Protein AF-A0A7Y7CJ22-F1 (afdb_monomer_lite)

Structure (mmCIF, N/CA/C/O backbone):
data_AF-A0A7Y7CJ22-F1
#
_entry.id   AF-A0A7Y7CJ22-F1
#
loop_
_atom_site.group_PDB
_atom_site.id
_atom_site.type_symbol
_atom_site.label_atom_id
_atom_site.label_alt_id
_atom_site.label_comp_id
_atom_site.label_asym_id
_atom_site.label_entity_id
_atom_site.label_seq_id
_atom_site.pdbx_PDB_ins_code
_atom_site.Cartn_x
_atom_site.Cartn_y
_atom_site.Cartn_z
_atom_site.occupancy
_atom_site.B_iso_or_equiv
_atom_site.auth_seq_id
_atom_site.auth_comp_id
_atom_site.auth_asym_id
_atom_site.auth_atom_id
_atom_site.pdbx_PDB_model_num
ATOM 1 N N . MET A 1 1 ? -56.159 14.623 18.565 1.00 59.84 1 MET A N 1
ATOM 2 C CA . MET A 1 1 ? -55.322 15.283 17.530 1.00 59.84 1 MET A CA 1
ATOM 3 C C . MET A 1 1 ? -54.060 15.939 18.112 1.00 59.84 1 MET A C 1
ATOM 5 O O . MET A 1 1 ? -53.011 15.820 17.496 1.00 59.84 1 MET A O 1
ATOM 9 N N . TYR A 1 2 ? -54.116 16.549 19.307 1.00 60.59 2 TYR A N 1
ATOM 10 C CA . TYR A 1 2 ? -52.969 17.207 19.964 1.00 60.59 2 TYR A CA 1
ATOM 11 C C . TYR A 1 2 ? -51.848 16.264 20.442 1.00 60.59 2 TYR A C 1
ATOM 13 O O . TYR A 1 2 ? -50.680 16.574 20.234 1.00 60.59 2 TYR A O 1
ATOM 21 N N . ALA A 1 3 ? -52.177 15.083 20.981 1.00 64.44 3 ALA A N 1
ATOM 22 C CA . ALA A 1 3 ? -51.172 14.120 21.455 1.00 64.44 3 ALA A CA 1
ATOM 23 C C . ALA A 1 3 ? -50.210 13.652 20.344 1.00 64.44 3 ALA A C 1
ATOM 25 O O . ALA A 1 3 ? -49.005 13.633 20.550 1.00 64.44 3 ALA A O 1
ATOM 26 N N . LYS A 1 4 ? -50.715 13.388 19.126 1.00 58.53 4 LYS A N 1
ATOM 27 C CA . LYS A 1 4 ? -49.879 12.994 17.974 1.00 58.53 4 LYS A CA 1
ATOM 28 C C . LYS A 1 4 ? -48.903 14.098 17.538 1.00 58.53 4 LYS A C 1
ATOM 30 O O . LYS A 1 4 ? -47.798 13.789 17.114 1.00 58.53 4 LYS A O 1
ATOM 35 N N . ARG A 1 5 ? -49.299 15.373 17.660 1.00 65.94 5 ARG A N 1
ATOM 36 C CA . ARG A 1 5 ? -48.443 16.533 17.339 1.00 65.94 5 ARG A CA 1
ATOM 37 C C . ARG A 1 5 ? -47.351 16.740 18.392 1.00 65.94 5 ARG A C 1
ATOM 39 O O . ARG A 1 5 ? -46.227 17.065 18.032 1.00 65.94 5 ARG A O 1
ATOM 46 N N . LEU A 1 6 ? -47.668 16.493 19.665 1.00 69.62 6 LEU A N 1
ATOM 47 C CA . LEU A 1 6 ? -46.710 16.563 20.769 1.00 69.62 6 LEU A CA 1
ATOM 48 C C . LEU A 1 6 ? -45.683 15.422 20.707 1.00 69.62 6 LEU A C 1
ATOM 50 O O . LEU A 1 6 ? -44.496 15.671 20.878 1.00 69.62 6 LEU A O 1
ATOM 54 N N . THR A 1 7 ? -46.112 14.196 20.387 1.00 73.06 7 THR A N 1
ATOM 55 C CA . THR A 1 7 ? -45.196 13.063 20.173 1.00 73.06 7 THR A CA 1
ATOM 56 C C . THR A 1 7 ? -44.245 13.325 19.006 1.00 73.06 7 THR A C 1
ATOM 58 O O . THR A 1 7 ? -43.054 13.075 19.136 1.00 73.06 7 THR A O 1
ATOM 61 N N . PHE A 1 8 ? -44.737 13.882 17.893 1.00 73.56 8 PHE A N 1
ATOM 62 C CA . PHE A 1 8 ? -43.888 14.217 16.745 1.00 73.56 8 PHE A CA 1
ATOM 63 C C . PHE A 1 8 ? -42.833 15.275 17.107 1.00 73.56 8 PHE A C 1
ATOM 65 O O . PHE A 1 8 ? -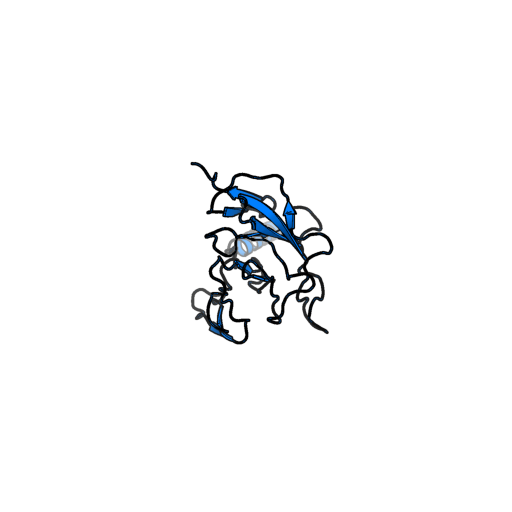41.669 15.113 16.768 1.00 73.56 8 PHE A O 1
ATOM 72 N N . LEU A 1 9 ? -43.212 16.307 17.872 1.00 75.56 9 LEU A N 1
ATOM 73 C CA . LEU A 1 9 ? -42.281 17.328 18.363 1.00 75.56 9 LEU A CA 1
ATOM 74 C C . LEU A 1 9 ? -41.210 16.734 19.296 1.00 75.56 9 LEU A C 1
ATOM 76 O O . LEU A 1 9 ? -40.034 17.059 19.162 1.00 75.56 9 LEU A O 1
ATOM 80 N N . LEU A 1 10 ? -41.605 15.838 20.208 1.00 72.81 10 LEU A N 1
ATOM 81 C CA . LEU A 1 10 ? -40.692 15.180 21.148 1.00 72.81 10 LEU A CA 1
ATOM 82 C C . LEU A 1 10 ? -39.660 14.307 20.417 1.00 72.81 10 LEU A C 1
ATOM 84 O O . LEU A 1 10 ? -38.481 14.323 20.754 1.00 72.81 10 LEU A O 1
ATOM 88 N N . VAL A 1 11 ? -40.101 13.590 19.379 1.00 73.50 11 VAL A N 1
ATOM 89 C CA . VAL A 1 11 ? -39.244 12.763 18.522 1.00 73.50 11 VAL A CA 1
ATOM 90 C C . VAL A 1 11 ? -38.245 13.634 17.746 1.00 73.50 11 VAL A C 1
ATOM 92 O O . VAL A 1 11 ? -37.055 13.335 17.743 1.00 73.50 11 VAL A O 1
ATOM 95 N N . THR A 1 12 ? -38.676 14.759 17.167 1.00 69.00 12 THR A N 1
ATOM 96 C CA . THR A 1 12 ? -37.782 15.677 16.434 1.00 69.00 12 THR A CA 1
ATOM 97 C C . THR A 1 12 ? -36.734 16.342 17.335 1.00 69.00 12 THR A C 1
ATOM 99 O O . THR A 1 12 ? -35.598 16.539 16.903 1.00 69.00 12 THR A O 1
ATOM 102 N N . VAL A 1 13 ? -37.083 16.664 18.587 1.00 72.44 13 VAL A N 1
ATOM 103 C CA . VAL A 1 13 ? -36.144 17.228 19.577 1.00 72.44 13 VAL A CA 1
ATOM 104 C C . VAL A 1 13 ? -35.124 16.181 20.036 1.00 72.44 13 VAL A C 1
ATOM 106 O O . VAL A 1 13 ? -33.943 16.501 20.137 1.00 72.44 13 VAL A O 1
ATOM 109 N N . LEU A 1 14 ? -35.542 14.924 20.231 1.00 67.19 14 LEU A N 1
ATOM 110 C CA . LEU A 1 14 ? -34.645 13.817 20.594 1.00 67.19 14 LEU A CA 1
ATOM 111 C C . LEU A 1 14 ? -33.652 13.450 19.477 1.00 67.19 14 LEU A C 1
ATOM 113 O O . LEU A 1 14 ? -32.552 12.997 19.776 1.00 67.19 14 LEU A O 1
ATOM 117 N N . PHE A 1 15 ? -33.994 13.669 18.203 1.00 61.47 15 PHE A N 1
ATOM 118 C CA . PHE A 1 15 ? -33.085 13.412 17.076 1.00 61.47 15 PHE A CA 1
ATOM 119 C C . PHE A 1 15 ? -32.121 14.571 16.754 1.00 61.47 15 PHE A C 1
ATOM 121 O O . PHE A 1 15 ? -31.171 14.362 16.006 1.00 61.47 15 PHE A O 1
ATOM 128 N N . ASN A 1 16 ? -32.317 15.773 17.313 1.00 61.59 16 ASN A N 1
ATOM 129 C CA . ASN A 1 16 ? -31.479 16.948 17.013 1.00 61.59 16 ASN A CA 1
ATOM 130 C C . ASN A 1 16 ? -30.203 17.066 17.870 1.00 61.59 16 ASN A C 1
ATOM 132 O O . ASN A 1 16 ? -29.378 17.934 17.604 1.00 61.59 16 ASN A O 1
ATOM 136 N N . THR A 1 17 ? -30.016 16.222 18.889 1.00 64.69 17 THR A N 1
ATOM 137 C CA . THR A 1 17 ? -28.875 16.326 19.822 1.00 64.69 17 THR A CA 1
ATOM 138 C C . THR A 1 17 ? -27.719 15.371 19.522 1.00 64.69 17 THR A C 1
ATOM 140 O O . THR A 1 17 ? -26.746 15.349 20.270 1.00 64.69 17 THR A O 1
ATOM 143 N N . PHE A 1 18 ? -27.798 14.571 18.455 1.00 63.97 18 PHE A N 1
ATOM 144 C CA . PHE A 1 18 ? -26.723 13.649 18.091 1.00 63.97 18 PHE A CA 1
ATOM 145 C C . PHE A 1 18 ? -25.761 14.306 17.104 1.00 63.97 18 PHE A C 1
ATOM 147 O O . PHE A 1 18 ? -26.023 14.376 15.905 1.00 63.97 18 PHE A O 1
ATOM 154 N N . THR A 1 19 ? -24.619 14.766 17.608 1.00 66.12 19 THR A N 1
ATOM 155 C CA . THR A 1 19 ? -23.481 15.116 16.758 1.00 66.12 19 THR A CA 1
ATOM 156 C C . THR A 1 19 ? -22.901 13.822 16.193 1.00 66.12 19 THR A C 1
ATOM 158 O O . THR A 1 19 ? -22.294 13.039 16.921 1.00 66.12 19 THR A O 1
ATOM 161 N N . LEU A 1 20 ? -23.108 13.569 14.902 1.00 65.19 20 LEU A N 1
ATOM 162 C CA . LEU A 1 20 ? -22.436 12.480 14.199 1.00 65.19 20 LEU A CA 1
ATOM 163 C C . LEU A 1 20 ? -21.022 12.938 13.838 1.00 65.19 20 LEU A C 1
ATOM 165 O O . LEU A 1 20 ? -20.850 13.914 13.107 1.00 65.19 20 LEU A O 1
ATOM 169 N N . THR A 1 21 ? -20.011 12.242 14.345 1.00 69.06 21 THR A N 1
ATOM 170 C CA . THR A 1 21 ? -18.626 12.415 13.907 1.00 69.06 21 THR A CA 1
ATOM 171 C C . THR A 1 21 ? -18.312 11.358 12.852 1.00 69.06 21 THR A C 1
ATOM 173 O O . THR A 1 21 ? -18.534 10.167 13.058 1.00 69.06 21 THR A O 1
ATOM 176 N N . ALA A 1 22 ? -17.811 11.787 11.694 1.00 67.56 22 ALA A N 1
ATOM 177 C CA . ALA A 1 22 ? -17.171 10.875 10.754 1.00 67.56 22 ALA A CA 1
ATOM 178 C C . ALA A 1 22 ? -15.726 10.682 11.225 1.00 67.56 22 ALA A C 1
ATOM 180 O O . ALA A 1 22 ? -14.959 11.644 11.270 1.00 67.56 22 ALA A O 1
ATOM 181 N N . GLN A 1 23 ? -15.378 9.464 11.635 1.00 75.00 23 GLN A N 1
ATOM 182 C CA . GLN A 1 23 ? -14.028 9.124 12.077 1.00 75.00 23 GLN A CA 1
ATOM 183 C C . GLN A 1 23 ? -13.240 8.592 10.881 1.00 75.00 23 GLN A C 1
ATOM 185 O O . GLN A 1 23 ? -13.772 7.810 10.097 1.00 75.00 23 GLN A O 1
ATOM 190 N N . ASN A 1 24 ? -11.996 9.039 10.729 1.00 84.69 24 ASN A N 1
ATOM 191 C CA . ASN A 1 24 ? -11.081 8.534 9.716 1.00 84.69 24 ASN A CA 1
ATOM 192 C C . ASN A 1 24 ? -9.796 8.073 10.405 1.00 84.69 24 ASN A C 1
ATOM 194 O O . ASN A 1 24 ? -9.065 8.892 10.963 1.00 84.69 24 ASN A O 1
ATOM 198 N N . TYR A 1 25 ? -9.530 6.771 10.349 1.00 90.62 25 TYR A N 1
ATOM 199 C CA . TYR A 1 25 ? -8.364 6.159 10.975 1.00 90.62 25 TYR A CA 1
ATOM 200 C C . TYR A 1 25 ? -7.246 5.799 9.988 1.00 90.62 25 TYR A C 1
ATOM 202 O O . TYR A 1 25 ? -6.324 5.085 10.364 1.00 90.62 25 TYR A O 1
ATOM 210 N N . THR A 1 26 ? -7.240 6.307 8.749 1.00 87.50 26 THR A N 1
ATOM 211 C CA . THR A 1 26 ? -6.194 5.955 7.759 1.00 87.50 26 THR A CA 1
ATOM 212 C C . THR A 1 26 ? -4.759 6.226 8.224 1.00 87.50 26 THR A C 1
ATOM 214 O O . THR A 1 26 ? -3.832 5.583 7.741 1.00 87.50 26 THR A O 1
ATOM 217 N N . GLN A 1 27 ? -4.557 7.151 9.168 1.00 88.06 27 GLN A N 1
ATOM 218 C CA . GLN A 1 27 ? -3.243 7.536 9.704 1.00 88.06 27 GLN A CA 1
ATOM 219 C C . GLN A 1 27 ? -2.939 6.916 11.079 1.00 88.06 27 GLN A C 1
ATOM 221 O O . GLN A 1 27 ? -2.089 7.420 11.812 1.00 88.06 27 GLN A O 1
ATOM 226 N N . HIS A 1 28 ? -3.645 5.850 11.459 1.00 94.00 28 HIS A N 1
ATOM 227 C CA . HIS A 1 28 ? -3.579 5.287 12.808 1.00 94.00 28 HIS A CA 1
ATOM 228 C C . HIS A 1 28 ? -2.374 4.375 13.056 1.00 94.00 28 HIS A C 1
ATOM 230 O O . HIS A 1 28 ? -1.859 4.338 14.172 1.00 94.00 28 HIS A O 1
ATOM 236 N N . ASN A 1 29 ? -1.902 3.669 12.026 1.00 96.75 29 ASN A N 1
ATOM 237 C CA . ASN A 1 29 ? -0.753 2.771 12.116 1.00 96.75 29 ASN A CA 1
ATOM 238 C C . ASN A 1 29 ? 0.445 3.364 11.378 1.00 96.75 29 ASN A C 1
ATOM 240 O O . ASN A 1 29 ? 0.328 3.752 10.217 1.00 96.75 29 ASN A O 1
ATOM 244 N N . TRP A 1 30 ? 1.597 3.427 12.042 1.00 95.62 30 TRP A N 1
ATOM 245 C CA . TRP A 1 30 ? 2.843 3.933 11.468 1.00 95.62 30 TRP A CA 1
ATOM 246 C C . TRP A 1 30 ? 3.925 2.857 11.582 1.00 95.62 30 TRP A C 1
ATOM 248 O O . TRP A 1 30 ? 4.506 2.650 12.651 1.00 95.62 30 TRP A O 1
ATOM 258 N N . TYR A 1 31 ? 4.197 2.165 10.473 1.00 96.00 31 TYR A N 1
ATOM 259 C CA . TYR A 1 31 ? 5.238 1.141 10.378 1.00 96.00 31 TYR A CA 1
ATOM 260 C C . TYR A 1 31 ? 6.451 1.732 9.649 1.00 96.00 31 TYR A C 1
ATOM 262 O O . TYR A 1 31 ? 6.470 1.855 8.427 1.00 96.00 31 TYR A O 1
ATOM 270 N N . PHE A 1 32 ? 7.466 2.131 10.418 1.00 90.38 32 PHE A N 1
ATOM 271 C CA . PHE A 1 32 ? 8.663 2.826 9.928 1.00 90.38 32 PHE A CA 1
ATOM 272 C C . PHE A 1 32 ? 9.888 1.899 9.800 1.00 90.38 32 PHE A C 1
ATOM 274 O O . PHE A 1 32 ? 9.831 0.699 10.069 1.00 90.38 32 PHE A O 1
ATOM 281 N N . THR A 1 33 ? 11.002 2.451 9.320 1.00 90.88 33 THR A N 1
ATOM 282 C CA . THR A 1 33 ? 12.250 1.732 9.008 1.00 90.88 33 THR A CA 1
ATOM 283 C C . THR A 1 33 ? 13.071 1.351 10.253 1.00 90.88 33 THR A C 1
ATOM 285 O O . THR A 1 33 ? 12.921 1.954 11.314 1.00 90.88 33 THR A O 1
ATOM 288 N N . GLY A 1 34 ? 13.970 0.371 10.117 1.00 88.19 34 GLY A N 1
ATOM 289 C CA . GLY A 1 34 ? 15.146 0.211 10.989 1.00 88.19 34 GLY A CA 1
ATOM 290 C C . GLY A 1 34 ? 14.978 -0.477 12.352 1.00 88.19 34 GLY A C 1
ATOM 291 O O . GLY A 1 34 ? 15.984 -0.723 13.013 1.00 88.19 34 GLY A O 1
ATOM 292 N N . ASN A 1 35 ? 13.764 -0.816 12.794 1.00 93.00 35 ASN A N 1
ATOM 293 C CA . ASN A 1 35 ? 13.550 -1.613 14.012 1.00 93.00 35 ASN A CA 1
ATOM 294 C C . ASN A 1 35 ? 12.291 -2.494 13.930 1.00 93.00 35 ASN A C 1
ATOM 296 O O . ASN A 1 35 ? 11.598 -2.508 12.913 1.00 93.00 35 ASN A O 1
ATOM 300 N N . ASP A 1 36 ? 12.000 -3.232 14.996 1.00 95.81 36 ASP A N 1
ATOM 301 C CA . ASP A 1 36 ? 10.864 -4.146 15.139 1.00 95.81 36 ASP A CA 1
ATOM 302 C C . ASP A 1 36 ? 9.629 -3.501 15.797 1.00 95.81 36 ASP A C 1
ATOM 304 O O . ASP A 1 36 ? 8.741 -4.204 16.284 1.00 95.81 36 ASP A O 1
ATOM 308 N N . GLN A 1 37 ? 9.532 -2.167 15.792 1.00 95.94 37 GLN A N 1
ATOM 309 C CA . GLN A 1 37 ? 8.485 -1.417 16.489 1.00 95.94 37 GLN A CA 1
ATOM 310 C C . GLN A 1 37 ? 7.628 -0.591 15.525 1.00 95.94 37 GLN A C 1
ATOM 312 O O . GLN A 1 37 ? 8.145 0.102 14.654 1.00 95.94 37 GLN A O 1
ATOM 317 N N . ALA A 1 38 ? 6.313 -0.615 15.699 1.00 96.50 38 ALA A N 1
ATOM 318 C CA . ALA A 1 38 ? 5.376 0.301 15.054 1.00 96.50 38 ALA A CA 1
ATOM 319 C C . ALA A 1 38 ? 4.818 1.299 16.074 1.00 96.50 38 ALA A C 1
ATOM 321 O O . ALA A 1 38 ? 4.724 0.991 17.262 1.00 96.50 38 ALA A O 1
ATOM 322 N N . LEU A 1 39 ? 4.406 2.476 15.609 1.00 96.12 39 LEU A N 1
ATOM 323 C CA . LEU A 1 39 ? 3.683 3.456 16.417 1.00 96.12 39 LEU A CA 1
ATOM 324 C C . LEU A 1 39 ? 2.200 3.391 16.049 1.00 96.12 39 LEU A C 1
ATOM 326 O O . LEU A 1 39 ? 1.840 3.581 14.889 1.00 96.12 39 LEU A O 1
ATOM 330 N N . ILE A 1 40 ? 1.350 3.102 17.030 1.00 96.25 40 ILE A N 1
ATOM 331 C CA . ILE A 1 40 ? -0.101 3.014 16.857 1.00 96.25 40 ILE A CA 1
ATOM 332 C C . ILE A 1 40 ? -0.740 4.150 17.644 1.00 96.25 40 ILE A C 1
ATOM 334 O O . ILE A 1 40 ? -0.530 4.257 18.852 1.00 96.25 40 ILE A O 1
ATOM 338 N N . PHE A 1 41 ? -1.487 5.022 16.977 1.00 94.69 41 PHE A N 1
ATOM 339 C CA . PHE A 1 41 ? -2.158 6.142 17.635 1.00 94.69 41 PHE A CA 1
ATOM 340 C C . PHE A 1 41 ? -3.400 5.670 18.397 1.00 94.69 41 PHE A C 1
ATOM 342 O O . PHE A 1 41 ? -3.905 4.581 18.173 1.00 94.69 41 PHE A O 1
ATOM 349 N N . GLY A 1 42 ? -3.885 6.466 19.346 1.00 90.38 42 GLY A N 1
ATOM 350 C CA . GLY A 1 42 ? -5.140 6.194 20.041 1.00 90.38 42 GLY A CA 1
ATOM 351 C C . GLY A 1 42 ? -6.359 6.649 19.230 1.00 90.38 42 GLY A C 1
ATOM 352 O O . GLY A 1 42 ? -6.259 7.571 18.423 1.00 90.38 42 GLY A O 1
ATOM 353 N N . LYS A 1 43 ? -7.516 5.983 1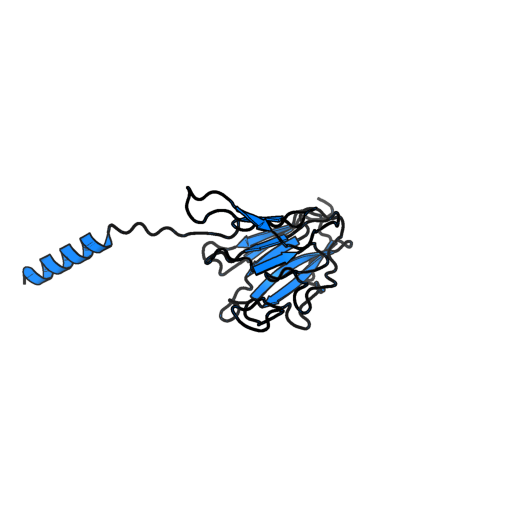9.384 1.00 88.25 43 LYS A N 1
ATOM 354 C CA . LYS A 1 43 ? -8.745 6.319 18.618 1.00 88.25 43 LYS A CA 1
ATOM 355 C C . LYS A 1 43 ? -9.524 7.491 19.217 1.00 88.25 43 LYS A C 1
ATOM 357 O O . LYS A 1 43 ? -10.383 8.049 18.541 1.00 88.25 43 LYS A O 1
ATOM 362 N N . SER A 1 44 ? -9.237 7.857 20.467 1.00 86.56 44 SER A N 1
ATOM 363 C CA . SER A 1 44 ? -9.760 9.068 21.103 1.00 86.56 44 SER A CA 1
ATOM 364 C C . SER A 1 44 ? -8.692 10.170 21.129 1.00 86.56 44 SER A C 1
ATOM 366 O O . SER A 1 44 ? -7.503 9.846 21.158 1.00 86.56 44 SER A O 1
ATOM 368 N N . PRO A 1 45 ? -9.084 11.458 21.155 1.00 81.25 45 PRO A N 1
ATOM 369 C CA . PRO A 1 45 ? -8.139 12.580 21.168 1.00 81.25 45 PRO A CA 1
ATOM 370 C C . PRO A 1 45 ? -7.111 12.530 22.309 1.00 81.25 45 PRO A C 1
ATOM 372 O O . PRO A 1 45 ? -5.996 13.021 22.160 1.00 81.25 45 PRO A O 1
ATOM 375 N N . GLU A 1 46 ? -7.475 11.936 23.445 1.00 88.94 46 GLU A N 1
ATOM 376 C CA . GLU A 1 46 ? -6.646 11.853 24.651 1.00 88.94 46 GLU A CA 1
ATOM 377 C C . GLU A 1 46 ? -5.867 10.536 24.766 1.00 88.94 46 GLU A C 1
ATOM 379 O O . GLU A 1 46 ? -5.072 10.373 25.694 1.00 88.94 46 GLU A O 1
ATOM 384 N N . ALA A 1 47 ? -6.108 9.568 23.877 1.00 90.62 47 ALA A N 1
ATOM 385 C CA . ALA A 1 47 ? -5.469 8.265 23.982 1.00 90.62 47 ALA A CA 1
ATOM 386 C C . ALA A 1 47 ? -3.989 8.356 23.558 1.00 90.62 47 ALA A C 1
ATOM 388 O O . ALA A 1 47 ? -3.694 8.776 22.434 1.00 90.62 47 ALA A O 1
ATOM 389 N N . PRO A 1 48 ? -3.041 7.959 24.431 1.00 93.25 48 PRO A N 1
ATOM 390 C CA . PRO A 1 48 ? -1.623 8.028 24.114 1.00 93.25 48 PRO A CA 1
ATOM 391 C C . PRO A 1 48 ? -1.270 7.025 23.006 1.00 93.25 48 PRO A C 1
ATOM 393 O O . PRO A 1 48 ? -1.849 5.935 22.964 1.00 93.25 48 PRO A O 1
ATOM 396 N N . PRO A 1 49 ? -0.306 7.348 22.127 1.00 93.88 49 PRO A N 1
ATOM 397 C CA . PRO A 1 49 ? 0.170 6.390 21.146 1.00 93.88 49 PRO A CA 1
ATOM 398 C C . PRO A 1 49 ? 0.963 5.262 21.826 1.00 93.88 49 PRO A C 1
ATOM 400 O O . PRO A 1 49 ? 1.622 5.465 22.848 1.00 93.88 49 PRO A O 1
ATOM 403 N N . ILE A 1 50 ? 0.910 4.068 21.243 1.00 95.25 50 ILE A N 1
ATOM 404 C CA . ILE A 1 50 ? 1.520 2.841 21.761 1.00 95.25 50 ILE A CA 1
ATOM 405 C C . ILE A 1 50 ? 2.619 2.378 20.804 1.00 95.25 50 ILE A C 1
ATOM 407 O O . ILE A 1 50 ? 2.448 2.404 19.586 1.00 95.25 50 ILE A O 1
ATOM 411 N N . LEU A 1 51 ? 3.738 1.905 21.361 1.00 95.62 51 LEU A N 1
ATOM 412 C CA . LEU A 1 51 ? 4.763 1.191 20.602 1.00 95.62 51 LEU A CA 1
ATOM 413 C C . LEU A 1 51 ? 4.422 -0.299 20.528 1.00 95.62 51 LEU A C 1
ATOM 415 O O . LEU A 1 51 ? 4.559 -1.028 21.511 1.00 95.62 51 LEU A O 1
ATOM 419 N N . HIS A 1 52 ? 4.000 -0.755 19.355 1.00 94.31 52 HIS A N 1
ATOM 420 C CA . HIS A 1 52 ? 3.683 -2.152 19.089 1.00 94.31 52 HIS A CA 1
ATOM 421 C C . HIS A 1 52 ? 4.925 -2.900 18.589 1.00 94.31 52 HIS A C 1
ATOM 423 O O . HIS A 1 52 ? 5.525 -2.506 17.594 1.00 94.31 52 HIS A O 1
ATOM 429 N N . GLN A 1 53 ? 5.326 -3.968 19.276 1.00 94.62 53 GLN A N 1
ATOM 430 C CA . GLN A 1 53 ? 6.551 -4.722 18.973 1.00 94.62 53 GLN A CA 1
ATOM 431 C C . GLN A 1 53 ? 6.308 -5.854 17.966 1.00 94.62 53 GLN A C 1
ATOM 433 O O . GLN A 1 53 ? 5.176 -6.288 17.752 1.00 94.62 53 GLN A O 1
ATOM 438 N N . GLY A 1 54 ? 7.396 -6.392 17.418 1.00 93.62 54 GLY A N 1
ATOM 439 C CA . GLY A 1 54 ? 7.411 -7.647 16.670 1.00 93.62 54 GLY A CA 1
ATOM 440 C C . GLY A 1 54 ? 7.222 -7.517 15.161 1.00 93.62 54 GLY A C 1
ATOM 441 O O . GLY A 1 54 ? 7.169 -8.549 14.492 1.00 93.62 54 GLY A O 1
ATOM 442 N N . LYS A 1 55 ? 7.140 -6.297 14.604 1.00 95.88 55 LYS A N 1
ATOM 443 C CA . LYS A 1 55 ? 7.144 -6.133 13.141 1.00 95.88 55 LYS A CA 1
ATOM 444 C C . LYS A 1 55 ? 8.503 -6.510 12.559 1.00 95.88 55 LYS A C 1
ATOM 446 O O . LYS A 1 55 ? 9.529 -6.395 13.225 1.00 95.88 55 LYS A O 1
ATOM 451 N N . VAL A 1 56 ? 8.535 -6.892 11.287 1.00 96.62 56 VAL A N 1
ATOM 452 C CA . VAL A 1 56 ? 9.811 -7.111 10.588 1.00 96.62 56 VAL A CA 1
ATOM 453 C C . VAL A 1 56 ? 10.579 -5.781 10.482 1.00 96.62 56 VAL A C 1
ATOM 455 O O . VAL A 1 56 ? 9.992 -4.767 10.075 1.00 96.62 56 VAL A O 1
ATOM 458 N N . PRO A 1 57 ? 11.884 -5.746 10.816 1.00 96.00 57 PRO A N 1
ATOM 459 C CA . PRO A 1 57 ? 12.732 -4.595 10.530 1.00 96.00 57 PRO A CA 1
ATOM 460 C C . PRO A 1 57 ? 12.871 -4.372 9.024 1.00 96.00 57 PRO A C 1
ATOM 462 O O . PRO A 1 57 ? 13.411 -5.207 8.299 1.00 96.00 57 PRO A O 1
ATOM 465 N N . LEU A 1 58 ? 12.373 -3.231 8.553 1.00 95.00 58 LEU A N 1
ATOM 466 C CA . LEU A 1 58 ? 12.423 -2.849 7.146 1.00 95.00 58 LEU A CA 1
ATOM 467 C C . LEU A 1 58 ? 13.705 -2.047 6.929 1.00 95.00 58 LEU A C 1
ATOM 469 O O . LEU A 1 58 ? 13.765 -0.899 7.351 1.00 95.00 58 LEU A O 1
ATOM 473 N N . ASN A 1 59 ? 14.735 -2.655 6.339 1.00 92.81 59 ASN A N 1
ATOM 474 C CA . ASN A 1 59 ? 16.095 -2.090 6.319 1.00 92.81 59 ASN A CA 1
ATOM 475 C C . ASN A 1 59 ? 16.550 -1.575 4.946 1.00 92.81 59 ASN A C 1
ATOM 477 O O . ASN A 1 59 ? 17.636 -1.011 4.830 1.00 92.81 59 ASN A O 1
ATOM 481 N N . ASN A 1 60 ? 15.765 -1.786 3.890 1.00 91.44 60 ASN A N 1
ATOM 482 C CA . ASN A 1 60 ? 16.086 -1.251 2.569 1.00 91.44 60 ASN A CA 1
ATOM 483 C C . ASN A 1 60 ? 15.894 0.278 2.525 1.00 91.44 60 ASN A C 1
ATOM 485 O O . ASN A 1 60 ? 15.138 0.847 3.314 1.00 91.44 60 ASN A O 1
ATOM 489 N N . ILE A 1 61 ? 16.576 0.934 1.585 1.00 92.12 61 ILE A N 1
ATOM 490 C CA . ILE A 1 61 ? 16.678 2.403 1.515 1.00 92.12 61 ILE A CA 1
ATOM 491 C C . ILE A 1 61 ? 15.371 3.061 1.055 1.00 92.12 61 ILE A C 1
ATOM 493 O O . ILE A 1 61 ? 15.038 4.131 1.554 1.00 92.12 61 ILE A O 1
ATOM 497 N N . GLY A 1 62 ? 14.649 2.434 0.123 1.00 91.12 62 GLY A N 1
ATOM 498 C CA . GLY A 1 62 ? 13.454 3.004 -0.502 1.00 91.12 62 GLY A CA 1
ATOM 499 C C . GLY A 1 62 ? 12.300 3.276 0.463 1.00 91.12 62 GLY A C 1
ATOM 500 O O . GLY A 1 62 ? 12.364 2.997 1.661 1.00 91.12 62 GLY A O 1
ATOM 501 N N . GLU A 1 63 ? 11.213 3.820 -0.064 1.00 95.00 63 GLU A N 1
ATOM 502 C CA . GLU A 1 63 ? 10.023 4.130 0.727 1.00 95.00 63 GLU A CA 1
ATOM 503 C C . GLU A 1 63 ? 9.421 2.911 1.459 1.00 95.00 63 GLU A C 1
ATOM 505 O O . GLU A 1 63 ? 9.584 1.757 1.059 1.00 95.00 63 GLU A O 1
ATOM 510 N N . LYS A 1 64 ? 8.712 3.187 2.560 1.00 95.56 64 LYS A N 1
ATOM 511 C CA . LYS A 1 64 ? 7.852 2.241 3.276 1.00 95.56 64 LYS A CA 1
ATOM 512 C C . LYS A 1 64 ? 6.400 2.679 3.157 1.00 95.56 64 LYS A C 1
ATOM 514 O O . LYS A 1 64 ? 6.112 3.871 3.187 1.00 95.56 64 LYS A O 1
ATOM 519 N N . LEU A 1 65 ? 5.490 1.717 3.090 1.00 96.62 65 LEU A N 1
ATOM 520 C CA . LEU A 1 65 ? 4.055 1.971 3.020 1.00 96.62 65 LEU A CA 1
ATOM 521 C C . LEU A 1 65 ? 3.340 1.263 4.168 1.00 96.62 65 LEU A C 1
ATOM 523 O O . LEU A 1 65 ? 3.664 0.126 4.502 1.00 96.62 65 LEU A O 1
ATOM 527 N N . THR A 1 66 ? 2.353 1.930 4.763 1.00 97.50 66 THR A N 1
ATOM 528 C CA . THR A 1 66 ? 1.419 1.330 5.725 1.00 97.50 66 THR A CA 1
ATOM 529 C C . THR A 1 66 ? -0.002 1.552 5.225 1.00 97.50 66 THR A C 1
ATOM 531 O O . THR A 1 66 ? -0.375 2.686 4.932 1.00 97.50 66 THR A O 1
ATOM 534 N N . ALA A 1 67 ? -0.792 0.486 5.136 1.00 97.00 67 ALA A N 1
ATOM 535 C CA . ALA A 1 67 ? -2.208 0.541 4.804 1.00 97.00 67 ALA A CA 1
ATOM 536 C C . ALA A 1 67 ? -3.038 0.243 6.058 1.00 97.00 67 ALA A C 1
ATOM 538 O O . ALA A 1 67 ? -2.841 -0.775 6.724 1.00 97.00 67 ALA A O 1
ATOM 539 N N . THR A 1 68 ? -3.969 1.139 6.374 1.00 96.19 68 THR A N 1
ATOM 540 C CA . THR A 1 68 ? -4.834 1.058 7.556 1.00 96.19 68 THR A CA 1
ATOM 541 C C . THR A 1 68 ? -6.292 1.085 7.133 1.00 96.19 68 THR A C 1
ATOM 543 O O . THR A 1 68 ? -6.660 1.873 6.260 1.00 96.19 68 THR A O 1
ATOM 546 N N . ASP A 1 69 ? -7.121 0.269 7.779 1.00 92.50 69 ASP A N 1
ATOM 547 C CA . ASP A 1 69 ? -8.565 0.316 7.596 1.00 92.50 69 ASP A CA 1
ATOM 548 C C . ASP A 1 69 ? -9.106 1.672 8.094 1.00 92.50 69 ASP A C 1
ATOM 550 O O . ASP A 1 69 ? -8.916 2.018 9.265 1.00 92.50 69 ASP A O 1
ATOM 554 N N . PRO A 1 70 ? -9.778 2.469 7.244 1.00 88.56 70 PRO A N 1
ATOM 555 C CA . PRO A 1 70 ? -10.258 3.799 7.621 1.00 88.56 70 PRO A CA 1
ATOM 556 C C . PRO A 1 70 ? -11.342 3.770 8.709 1.00 88.56 70 PRO A C 1
ATOM 558 O O . PRO A 1 70 ? -11.521 4.770 9.406 1.00 88.56 70 PRO A O 1
ATOM 561 N N . THR A 1 71 ? -12.058 2.650 8.845 1.00 88.06 71 THR A N 1
ATOM 562 C CA . THR A 1 71 ? -13.222 2.469 9.721 1.00 88.06 71 THR A CA 1
ATOM 563 C C . THR A 1 71 ? -12.829 1.839 11.046 1.00 88.06 71 THR A C 1
ATOM 565 O O . THR A 1 71 ? -13.251 2.307 12.103 1.00 88.06 71 THR A O 1
ATOM 568 N N . THR A 1 72 ? -12.027 0.774 11.011 1.00 91.12 72 THR A N 1
ATOM 569 C CA . THR A 1 72 ? -11.614 0.069 12.225 1.00 91.12 72 THR A CA 1
ATOM 570 C C . THR A 1 72 ? -10.306 0.607 12.775 1.00 91.12 72 THR A C 1
ATOM 572 O O . THR A 1 72 ? -10.110 0.529 13.981 1.00 91.12 72 THR A O 1
ATOM 575 N N . GLY A 1 73 ? -9.432 1.194 11.955 1.00 92.62 73 GLY A N 1
ATOM 576 C CA . GLY A 1 73 ? -8.073 1.576 12.346 1.00 92.62 73 GLY A CA 1
ATOM 577 C C . GLY A 1 73 ? -7.107 0.394 12.440 1.00 92.62 73 GLY A C 1
ATOM 578 O O . GLY A 1 73 ? -5.974 0.576 12.883 1.00 92.62 73 GLY A O 1
ATOM 579 N N . ASP A 1 74 ? -7.526 -0.806 12.040 1.00 93.88 74 ASP A N 1
ATOM 580 C CA . ASP A 1 74 ? -6.663 -1.982 12.048 1.00 93.88 74 ASP A CA 1
ATOM 581 C C . ASP A 1 74 ? -5.652 -1.922 10.897 1.00 93.88 74 ASP A C 1
ATOM 583 O O . ASP A 1 74 ? -5.908 -1.356 9.829 1.00 93.88 74 ASP A O 1
ATOM 587 N N . LEU A 1 75 ? -4.482 -2.518 11.113 1.00 96.50 75 LEU A N 1
ATOM 588 C CA . LEU A 1 75 ? -3.497 -2.697 10.055 1.00 96.50 75 LEU A CA 1
ATOM 589 C C . LEU A 1 75 ? -4.066 -3.644 8.988 1.00 96.50 75 LEU A C 1
ATOM 591 O O . LEU A 1 75 ? -4.400 -4.787 9.298 1.00 96.50 75 LEU A O 1
ATOM 595 N N . LEU A 1 76 ? -4.085 -3.197 7.731 1.00 97.31 76 LEU A N 1
ATOM 596 C CA . LEU A 1 76 ? -4.366 -4.066 6.586 1.00 97.31 76 LEU A CA 1
ATOM 597 C C . LEU A 1 76 ? -3.087 -4.774 6.135 1.00 97.31 76 LEU A C 1
ATOM 599 O O . LEU A 1 76 ? -3.057 -5.994 6.011 1.00 97.31 76 LEU A O 1
ATOM 603 N N . PHE A 1 77 ? -2.022 -4.004 5.910 1.00 98.38 77 PHE A N 1
ATOM 604 C CA . PHE A 1 77 ? -0.685 -4.500 5.586 1.00 98.38 77 PHE A CA 1
ATOM 605 C C . PHE A 1 77 ? 0.346 -3.374 5.698 1.00 98.38 77 PHE A C 1
ATOM 607 O O . PHE A 1 77 ? 0.008 -2.188 5.725 1.00 98.38 77 PHE A O 1
ATOM 614 N N . TYR A 1 78 ? 1.624 -3.736 5.717 1.00 98.12 78 TYR A N 1
ATOM 615 C CA . TYR A 1 78 ? 2.730 -2.800 5.531 1.00 98.12 78 TYR A CA 1
ATOM 616 C C . TYR A 1 78 ? 3.716 -3.353 4.505 1.00 98.12 78 TYR A C 1
ATOM 618 O O . TYR A 1 78 ? 3.734 -4.547 4.223 1.00 98.12 78 TYR A O 1
ATOM 626 N N . SER A 1 79 ? 4.528 -2.497 3.900 1.00 97.62 79 SER A N 1
ATOM 627 C CA . SER A 1 79 ? 5.463 -2.918 2.864 1.00 97.62 79 SER A CA 1
ATOM 628 C C . SER A 1 79 ? 6.744 -2.111 2.895 1.00 97.62 79 SER A C 1
ATOM 630 O O . SER A 1 79 ? 6.767 -0.941 3.280 1.00 97.62 79 SER A O 1
ATOM 632 N N . ASP A 1 80 ? 7.811 -2.761 2.452 1.00 96.31 80 ASP A N 1
ATOM 633 C CA . ASP A 1 80 ? 9.104 -2.149 2.213 1.00 96.31 80 ASP A CA 1
ATOM 634 C C . ASP A 1 80 ? 9.374 -1.857 0.725 1.00 96.31 80 ASP A C 1
ATOM 636 O O . ASP A 1 80 ? 10.483 -1.468 0.372 1.00 96.31 80 ASP A O 1
ATOM 640 N N . GLY A 1 81 ? 8.380 -2.059 -0.147 1.00 95.62 81 GLY A N 1
ATOM 641 C CA . GLY A 1 81 ? 8.507 -1.925 -1.602 1.00 95.62 81 GLY A CA 1
ATOM 642 C C . GLY A 1 81 ? 9.005 -3.189 -2.316 1.00 95.62 81 GLY A C 1
ATOM 643 O O . GLY A 1 81 ? 8.877 -3.291 -3.532 1.00 95.62 81 GLY A O 1
ATOM 644 N N . VAL A 1 82 ? 9.501 -4.194 -1.586 1.00 96.56 82 VAL A N 1
ATOM 645 C CA . VAL A 1 82 ? 9.916 -5.500 -2.136 1.00 96.56 82 VAL A CA 1
ATOM 646 C C . VAL A 1 82 ? 8.993 -6.619 -1.655 1.00 96.56 82 VAL A C 1
ATOM 648 O O . VAL A 1 82 ? 8.651 -7.526 -2.418 1.00 96.56 82 VAL A O 1
ATOM 651 N N . ASN A 1 83 ? 8.561 -6.544 -0.401 1.00 97.69 83 ASN A N 1
ATOM 652 C CA . ASN A 1 83 ? 7.652 -7.475 0.242 1.00 97.69 83 ASN A CA 1
ATOM 653 C C . ASN A 1 83 ? 6.472 -6.725 0.860 1.00 97.69 83 ASN A C 1
ATOM 655 O O . ASN A 1 83 ? 6.622 -5.647 1.441 1.00 97.69 83 ASN A O 1
ATOM 659 N N . ILE A 1 84 ? 5.292 -7.324 0.761 1.00 98.50 84 ILE A N 1
ATOM 660 C CA . ILE A 1 84 ? 4.096 -6.940 1.507 1.00 98.50 84 ILE A CA 1
ATOM 661 C C . ILE A 1 84 ? 4.001 -7.869 2.714 1.00 98.50 84 ILE A C 1
ATOM 663 O O . ILE A 1 84 ? 4.103 -9.086 2.570 1.00 98.50 84 ILE A O 1
ATOM 667 N N . TYR A 1 85 ? 3.820 -7.293 3.893 1.00 98.31 85 TYR A N 1
ATOM 668 C CA . TYR A 1 85 ? 3.714 -7.981 5.170 1.00 98.31 85 TYR A CA 1
ATOM 669 C C . TYR A 1 85 ? 2.317 -7.786 5.749 1.00 98.31 85 TYR A C 1
ATOM 671 O O . TYR A 1 85 ? 1.746 -6.697 5.662 1.00 98.31 85 TYR A O 1
ATOM 679 N N . ASP A 1 86 ? 1.776 -8.834 6.357 1.00 97.62 86 ASP A N 1
ATOM 680 C CA . ASP A 1 86 ? 0.472 -8.783 7.017 1.00 97.62 86 ASP A CA 1
ATOM 681 C C . ASP A 1 86 ? 0.591 -8.531 8.532 1.00 97.62 86 ASP A C 1
ATOM 683 O O . ASP A 1 86 ? 1.681 -8.403 9.095 1.00 97.62 86 ASP A O 1
ATOM 687 N N . GLY A 1 87 ? -0.554 -8.490 9.218 1.00 95.06 87 GLY A N 1
ATOM 688 C CA . GLY A 1 87 ? -0.624 -8.312 10.672 1.00 95.06 87 GLY A CA 1
ATOM 689 C C . GLY A 1 87 ? -0.090 -9.484 11.509 1.00 95.06 87 GLY A C 1
ATOM 690 O O . GLY A 1 87 ? -0.181 -9.431 12.733 1.00 95.06 87 GLY A O 1
ATOM 691 N N . THR A 1 88 ? 0.431 -10.553 10.898 1.00 96.25 88 THR A N 1
ATOM 692 C CA . THR A 1 88 ? 1.223 -11.592 11.586 1.00 96.25 88 THR A CA 1
ATOM 693 C C . THR A 1 88 ? 2.725 -11.298 11.551 1.00 96.25 88 THR A C 1
ATOM 695 O O . THR A 1 88 ? 3.520 -12.071 12.087 1.00 96.25 88 THR A O 1
ATOM 698 N N . ASN A 1 89 ? 3.120 -10.171 10.945 1.00 96.06 89 ASN A N 1
ATOM 699 C CA . ASN A 1 89 ? 4.505 -9.765 10.720 1.00 96.06 89 ASN A CA 1
ATOM 700 C C . ASN A 1 89 ? 5.303 -10.798 9.908 1.00 96.06 89 ASN A C 1
ATOM 702 O O . ASN A 1 89 ? 6.506 -10.965 10.099 1.00 96.06 89 ASN A O 1
ATOM 706 N N . GLN A 1 90 ? 4.631 -11.499 8.996 1.00 97.06 90 GLN A N 1
ATOM 707 C CA . GLN A 1 90 ? 5.245 -12.365 7.993 1.00 97.06 90 GLN A CA 1
ATOM 708 C C . GLN A 1 90 ? 4.998 -11.780 6.605 1.00 97.06 90 GLN A C 1
ATOM 710 O O . GLN A 1 90 ? 4.111 -10.944 6.423 1.00 97.06 90 GLN A O 1
ATOM 715 N N . VAL A 1 91 ? 5.791 -12.204 5.617 1.00 98.38 91 VAL A N 1
ATOM 716 C CA . VAL A 1 91 ? 5.495 -11.865 4.220 1.00 98.38 91 VAL A CA 1
ATOM 717 C C . VAL A 1 91 ? 4.116 -12.433 3.897 1.00 98.38 91 VAL A C 1
ATOM 719 O O . VAL A 1 91 ? 3.890 -13.635 4.034 1.00 98.38 91 VAL A O 1
ATOM 722 N N . MET A 1 92 ? 3.197 -11.557 3.500 1.00 98.00 92 MET A N 1
ATOM 723 C CA . MET A 1 92 ? 1.835 -11.899 3.113 1.00 98.00 92 MET A CA 1
ATOM 724 C C . MET A 1 92 ? 1.869 -12.970 2.016 1.00 98.00 92 MET A C 1
ATOM 726 O O . MET A 1 92 ? 2.784 -12.992 1.187 1.00 98.00 92 MET A O 1
ATOM 730 N N . VAL A 1 93 ? 0.878 -13.861 1.979 1.00 98.38 93 VAL A N 1
ATOM 731 C CA . VAL A 1 93 ? 0.782 -14.878 0.921 1.00 98.38 93 VAL A CA 1
ATOM 732 C C . VAL A 1 93 ? 0.822 -14.190 -0.452 1.00 98.38 93 VAL A C 1
ATOM 734 O O . VAL A 1 93 ? 0.122 -13.208 -0.689 1.00 98.38 93 VAL A O 1
ATOM 737 N N . ASN A 1 94 ? 1.705 -14.666 -1.340 1.00 98.19 94 ASN A N 1
ATOM 738 C CA . ASN A 1 94 ? 2.040 -14.057 -2.641 1.00 98.19 94 ASN A CA 1
ATOM 739 C C . ASN A 1 94 ? 2.621 -12.623 -2.593 1.00 98.19 94 ASN A C 1
ATOM 741 O O . ASN A 1 94 ? 2.793 -12.004 -3.647 1.00 98.19 94 ASN A O 1
ATOM 745 N N . GLY A 1 95 ? 2.975 -12.109 -1.415 1.00 98.06 95 GLY A N 1
ATOM 746 C CA . GLY A 1 95 ? 3.372 -10.720 -1.164 1.00 98.06 95 GLY A CA 1
ATOM 747 C C . GLY A 1 95 ? 4.833 -10.360 -1.432 1.00 98.06 95 GLY A C 1
ATOM 748 O O . GLY A 1 95 ? 5.168 -9.182 -1.401 1.00 98.06 95 GLY A O 1
ATOM 749 N N . GLY A 1 96 ? 5.712 -11.326 -1.708 1.00 97.94 96 GLY A N 1
ATOM 750 C CA . GLY A 1 96 ? 7.123 -11.055 -2.025 1.00 97.94 96 GLY A CA 1
ATOM 751 C C . GLY A 1 96 ? 7.385 -10.757 -3.504 1.00 97.94 96 GLY A C 1
ATOM 752 O O . GLY A 1 96 ? 6.584 -11.115 -4.369 1.00 97.94 96 GLY A O 1
ATOM 753 N N . GLY A 1 97 ? 8.534 -10.161 -3.825 1.00 97.06 97 GLY A N 1
ATOM 754 C CA . GLY A 1 97 ? 8.966 -9.930 -5.213 1.00 97.06 97 GLY A CA 1
ATOM 755 C C . GLY A 1 97 ? 8.220 -8.795 -5.922 1.00 97.06 97 GLY A C 1
ATOM 756 O O . GLY A 1 97 ? 7.972 -8.867 -7.129 1.00 97.06 97 GLY A O 1
ATOM 757 N N . ILE A 1 98 ? 7.825 -7.770 -5.169 1.00 97.94 98 ILE A N 1
ATOM 758 C CA . ILE A 1 98 ? 7.371 -6.490 -5.713 1.00 97.94 98 ILE A CA 1
ATOM 759 C C . ILE A 1 98 ? 8.562 -5.806 -6.391 1.00 97.94 98 ILE A C 1
ATOM 761 O O . ILE A 1 98 ? 9.673 -5.795 -5.863 1.00 97.94 98 ILE A O 1
ATOM 765 N N . THR A 1 99 ? 8.346 -5.272 -7.592 1.00 97.19 99 THR A N 1
ATOM 766 C CA . THR A 1 99 ? 9.405 -4.658 -8.407 1.00 97.19 99 THR A CA 1
ATOM 767 C C . THR A 1 99 ? 9.372 -3.131 -8.333 1.00 97.19 99 THR A C 1
ATOM 769 O O . THR A 1 99 ? 9.432 -2.470 -9.374 1.00 97.19 99 THR A O 1
ATOM 772 N N . SER A 1 100 ? 9.214 -2.553 -7.136 1.00 97.62 100 SER A N 1
ATOM 773 C CA . SER A 1 100 ? 9.333 -1.099 -6.968 1.00 97.62 100 SER A CA 1
ATOM 774 C C . SER A 1 100 ? 10.787 -0.648 -7.143 1.00 97.62 100 SER A C 1
ATOM 776 O O . SER A 1 100 ? 11.718 -1.454 -7.113 1.00 97.62 100 SER A O 1
ATOM 778 N N . ASP A 1 101 ? 11.000 0.654 -7.325 1.00 97.00 101 ASP A N 1
ATOM 779 C CA . ASP A 1 101 ? 12.328 1.250 -7.220 1.00 97.00 101 ASP A CA 1
ATOM 780 C C . ASP A 1 101 ? 12.835 1.088 -5.772 1.00 97.00 101 ASP A C 1
ATOM 782 O O . ASP A 1 101 ? 12.194 1.593 -4.846 1.00 97.00 101 ASP A O 1
ATOM 786 N N . PRO A 1 102 ? 13.955 0.379 -5.538 1.00 93.94 102 PRO A N 1
ATOM 787 C CA . PRO A 1 102 ? 14.459 0.112 -4.191 1.00 93.94 102 PRO A CA 1
ATOM 788 C C . PRO A 1 102 ? 15.081 1.340 -3.512 1.00 93.94 102 PRO A C 1
ATOM 790 O O . PRO A 1 102 ? 15.454 1.253 -2.340 1.00 93.94 102 PRO A O 1
ATOM 793 N N . THR A 1 103 ? 15.228 2.453 -4.236 1.00 95.19 103 THR A N 1
ATOM 794 C CA . THR A 1 103 ? 15.828 3.710 -3.762 1.00 95.19 103 THR A CA 1
ATOM 795 C C . THR A 1 103 ? 14.913 4.923 -3.914 1.00 95.19 103 THR A C 1
ATOM 797 O O . THR A 1 103 ? 15.286 6.012 -3.485 1.00 95.19 103 THR A O 1
ATOM 800 N N . GLY A 1 104 ? 13.729 4.738 -4.502 1.00 94.69 104 GLY A N 1
ATOM 801 C CA . GLY A 1 104 ? 12.794 5.822 -4.779 1.00 94.69 104 GLY A CA 1
ATOM 802 C C . GLY A 1 104 ? 12.152 6.419 -3.526 1.00 94.69 104 GLY A C 1
ATOM 803 O O . GLY A 1 104 ? 11.978 5.747 -2.501 1.00 94.69 104 GLY A O 1
ATOM 804 N N . ILE A 1 105 ? 11.774 7.690 -3.636 1.00 94.38 105 ILE A N 1
ATOM 805 C CA . ILE A 1 105 ? 11.109 8.485 -2.603 1.00 94.38 105 ILE A CA 1
ATOM 806 C C . ILE A 1 105 ? 9.650 8.694 -3.021 1.00 94.38 105 ILE A C 1
ATOM 808 O O . ILE A 1 105 ? 9.381 9.140 -4.131 1.00 94.38 105 ILE A O 1
ATOM 812 N N . GLN A 1 106 ? 8.686 8.402 -2.142 1.00 95.31 106 GLN A N 1
ATOM 813 C CA . GLN A 1 106 ? 7.256 8.531 -2.481 1.00 95.31 106 GLN A CA 1
ATOM 814 C C . GLN A 1 106 ? 6.886 7.787 -3.778 1.00 95.31 106 GLN A C 1
ATOM 816 O O . GLN A 1 106 ? 6.215 8.317 -4.658 1.00 95.31 106 GLN A O 1
ATOM 821 N N . VAL A 1 107 ? 7.389 6.563 -3.923 1.00 96.94 107 VAL A N 1
ATOM 822 C CA . VAL A 1 107 ? 7.166 5.662 -5.057 1.00 96.94 107 VAL A CA 1
ATOM 823 C C . VAL A 1 107 ? 6.093 4.613 -4.797 1.00 96.94 107 VAL A C 1
ATOM 825 O O . VAL A 1 107 ? 5.814 3.838 -5.706 1.00 96.94 107 VAL A O 1
ATOM 828 N N . LEU A 1 108 ? 5.500 4.561 -3.605 1.00 98.00 108 LEU A N 1
ATOM 829 C CA . LEU A 1 108 ? 4.455 3.632 -3.189 1.00 98.00 108 LEU A CA 1
ATOM 830 C C . LEU A 1 108 ? 3.181 4.407 -2.838 1.00 98.00 108 LEU A C 1
ATOM 832 O O . LEU A 1 108 ? 3.217 5.457 -2.205 1.00 98.00 108 LEU A O 1
ATOM 836 N N . SER A 1 109 ? 2.023 3.870 -3.205 1.00 97.69 109 SER A N 1
ATOM 837 C CA . SER A 1 109 ? 0.739 4.417 -2.769 1.00 97.69 109 SER A CA 1
ATOM 838 C C . SER A 1 109 ? -0.316 3.327 -2.670 1.00 97.69 109 SER A C 1
ATOM 840 O O . SER A 1 109 ? -0.153 2.254 -3.242 1.00 97.69 109 SER A O 1
ATOM 842 N N . THR A 1 110 ? -1.396 3.572 -1.936 1.00 97.12 110 THR A N 1
ATOM 843 C CA . THR A 1 110 ? -2.453 2.577 -1.726 1.00 97.12 110 THR A CA 1
ATOM 844 C C . THR A 1 110 ? -3.828 3.213 -1.810 1.00 97.12 110 THR A C 1
ATOM 846 O O . THR A 1 110 ? -4.010 4.364 -1.413 1.00 97.12 110 THR A O 1
ATOM 849 N N . SER A 1 111 ? -4.805 2.457 -2.301 1.00 95.88 111 SER A N 1
ATOM 850 C CA . SER A 1 111 ? -6.215 2.841 -2.256 1.00 95.88 111 SER A CA 1
ATOM 851 C C . SER A 1 111 ? -7.111 1.607 -2.198 1.00 95.88 111 SER A C 1
ATOM 853 O O . SER A 1 111 ? -6.728 0.560 -2.723 1.00 95.88 111 SER A O 1
ATOM 855 N N . PRO A 1 112 ? -8.340 1.726 -1.676 1.00 95.44 112 PRO A N 1
ATOM 856 C CA . PRO A 1 112 ? -9.381 0.746 -1.945 1.00 95.44 112 PRO A CA 1
ATOM 857 C C . PRO A 1 112 ? -9.577 0.545 -3.450 1.00 95.44 112 PRO A C 1
ATOM 859 O O . PRO A 1 112 ? -9.386 1.472 -4.248 1.00 95.44 112 PRO A O 1
ATOM 862 N N . VAL A 1 113 ? -9.958 -0.668 -3.843 1.00 95.88 113 VAL A N 1
ATOM 863 C CA . VAL A 1 113 ? -10.431 -0.926 -5.205 1.00 95.88 113 VAL A CA 1
ATOM 864 C C . VAL A 1 113 ? -11.887 -0.448 -5.285 1.00 95.88 113 VAL A C 1
ATOM 866 O O . VAL A 1 113 ? -12.726 -0.945 -4.536 1.00 95.88 113 VAL A O 1
ATOM 869 N N . PRO A 1 114 ? -12.224 0.510 -6.167 1.00 93.88 114 PRO A N 1
ATOM 870 C CA . PRO A 1 114 ? -13.585 1.018 -6.262 1.00 93.88 114 PRO A CA 1
ATOM 871 C C . PRO A 1 114 ? -14.538 -0.027 -6.861 1.00 93.88 114 PRO A C 1
ATOM 873 O O . PRO A 1 114 ? -14.140 -0.880 -7.660 1.00 93.88 114 PRO A O 1
ATOM 876 N N . GLY A 1 115 ? -15.821 0.081 -6.516 1.00 92.19 115 GLY A N 1
ATOM 877 C CA . GLY A 1 115 ? -16.897 -0.753 -7.055 1.00 92.19 115 GLY A CA 1
ATOM 878 C C . GLY A 1 115 ? -17.522 -1.702 -6.031 1.00 92.19 115 GLY A C 1
ATOM 879 O O . GLY A 1 115 ? -16.885 -2.128 -5.073 1.00 92.19 115 GLY A O 1
ATOM 880 N N . VAL A 1 116 ? -18.795 -2.027 -6.255 1.00 91.44 116 VAL A N 1
ATOM 881 C CA . VAL A 1 116 ? -19.567 -2.936 -5.395 1.00 91.44 116 VAL A CA 1
ATOM 882 C C . VAL A 1 116 ? -18.975 -4.342 -5.462 1.00 91.44 116 VAL A C 1
ATOM 884 O O . VAL A 1 116 ? -18.791 -4.876 -6.556 1.00 91.44 116 VAL A O 1
ATOM 887 N N . GLY A 1 117 ? -18.718 -4.950 -4.304 1.00 92.94 117 GLY A N 1
ATOM 888 C CA . GLY A 1 117 ? -18.098 -6.274 -4.190 1.00 92.94 117 GLY A CA 1
ATOM 889 C C . GLY A 1 117 ? -16.568 -6.249 -4.089 1.00 92.94 117 GLY A C 1
ATOM 890 O O . GLY A 1 117 ? -15.961 -7.302 -3.893 1.00 92.94 117 GLY A O 1
ATOM 891 N N . ASN A 1 118 ? -15.945 -5.071 -4.206 1.00 95.12 118 ASN A N 1
ATOM 892 C CA . ASN A 1 118 ? -14.497 -4.887 -4.093 1.00 95.12 118 ASN A CA 1
ATOM 893 C C . ASN A 1 118 ? -14.067 -4.353 -2.719 1.00 95.12 118 ASN A C 1
ATOM 895 O O . ASN A 1 118 ? -1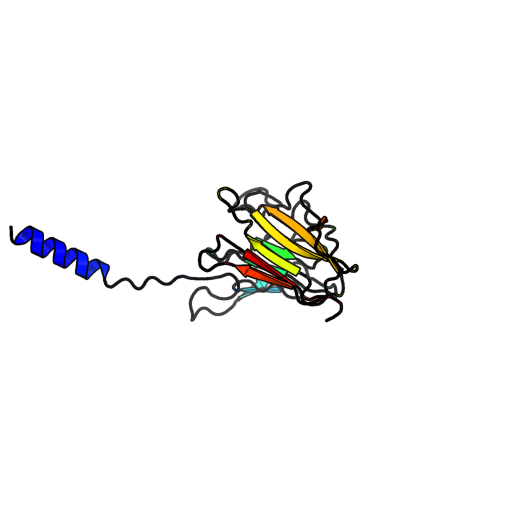2.900 -4.024 -2.529 1.00 95.12 118 ASN A O 1
ATOM 899 N N . GLU A 1 119 ? -14.978 -4.303 -1.747 1.00 93.12 119 GLU A N 1
ATOM 900 C CA . GLU A 1 119 ? -14.724 -3.801 -0.396 1.00 93.12 119 GLU A CA 1
ATOM 901 C C . GLU A 1 119 ? -13.497 -4.438 0.296 1.00 93.12 119 GLU A C 1
ATOM 903 O O . GLU A 1 119 ? -12.772 -3.702 0.969 1.00 93.12 119 GLU A O 1
ATOM 908 N N . PRO A 1 120 ? -13.184 -5.747 0.138 1.00 95.75 120 PRO A N 1
ATOM 909 C CA . PRO A 1 120 ? -11.984 -6.324 0.745 1.00 95.75 120 PRO A CA 1
ATOM 910 C C . PRO A 1 120 ? -10.708 -6.110 -0.082 1.00 95.75 120 PRO A C 1
ATOM 912 O O . PRO A 1 120 ? -9.645 -6.600 0.291 1.00 95.75 120 PRO A O 1
ATOM 915 N N . LEU A 1 121 ? -10.779 -5.442 -1.233 1.00 97.50 121 LEU A N 1
ATOM 916 C CA . LEU A 1 121 ? -9.649 -5.312 -2.143 1.00 97.50 121 LEU A CA 1
ATOM 917 C C . LEU A 1 121 ? -8.970 -3.947 -1.995 1.00 97.50 121 LEU A C 1
ATOM 919 O O . LEU A 1 121 ? -9.610 -2.897 -1.939 1.00 97.50 121 LEU A O 1
ATOM 923 N N . GLN A 1 122 ? -7.641 -3.964 -1.987 1.00 97.81 122 GLN A N 1
ATOM 924 C CA . GLN A 1 122 ? -6.788 -2.781 -1.934 1.00 97.81 122 GLN A CA 1
ATOM 925 C C . GLN A 1 122 ? -5.779 -2.825 -3.079 1.00 97.81 122 GLN A C 1
ATOM 927 O O . GLN A 1 122 ? -5.089 -3.826 -3.272 1.00 97.81 122 GLN A O 1
ATOM 932 N N . TYR A 1 123 ? -5.655 -1.729 -3.819 1.00 98.19 123 TYR A N 1
ATOM 933 C CA . TYR A 1 123 ? -4.510 -1.498 -4.683 1.00 98.19 123 TYR A CA 1
ATOM 934 C C . TYR A 1 123 ? -3.309 -1.070 -3.851 1.00 98.19 123 TYR A C 1
ATOM 936 O O . TYR A 1 123 ? -3.414 -0.148 -3.049 1.00 98.19 123 TYR A O 1
ATOM 944 N N . MET A 1 124 ? -2.152 -1.659 -4.131 1.00 98.56 124 MET A N 1
ATOM 945 C CA . MET A 1 124 ? -0.853 -1.072 -3.822 1.00 98.56 124 MET A CA 1
ATOM 946 C C . MET A 1 124 ? -0.184 -0.697 -5.142 1.00 98.56 124 MET A C 1
ATOM 948 O O . MET A 1 124 ? 0.241 -1.570 -5.896 1.00 98.56 124 MET A O 1
ATOM 952 N N . PHE A 1 125 ? -0.106 0.596 -5.428 1.00 98.62 125 PHE A N 1
ATOM 953 C CA . PHE A 1 125 ? 0.596 1.155 -6.576 1.00 98.62 125 PHE A CA 1
ATOM 954 C C . PHE A 1 125 ? 2.069 1.354 -6.253 1.00 98.62 125 PHE A C 1
ATOM 956 O O . PHE A 1 125 ? 2.423 1.724 -5.132 1.00 98.62 125 PHE A O 1
ATOM 963 N N . TYR A 1 126 ? 2.929 1.151 -7.244 1.00 98.50 126 TYR A N 1
ATOM 964 C CA . TYR A 1 126 ? 4.355 1.402 -7.103 1.00 98.50 126 TYR A CA 1
ATOM 965 C C . TYR A 1 126 ? 5.025 1.780 -8.418 1.00 98.50 126 TYR A C 1
ATOM 967 O O . TYR A 1 126 ? 4.685 1.268 -9.484 1.00 98.50 126 TYR A O 1
ATOM 975 N N . ARG A 1 127 ? 6.023 2.659 -8.335 1.00 98.31 127 ARG A N 1
ATOM 976 C CA . ARG A 1 127 ? 6.914 3.001 -9.446 1.00 98.31 127 ARG A CA 1
ATOM 977 C C . ARG A 1 127 ? 8.111 2.050 -9.455 1.00 98.31 127 ARG A C 1
ATOM 979 O O . ARG A 1 127 ? 8.743 1.862 -8.419 1.00 98.31 127 ARG A O 1
ATOM 986 N N . ASN A 1 128 ? 8.450 1.470 -10.607 1.00 97.88 128 ASN A N 1
ATOM 987 C CA . ASN A 1 128 ? 9.710 0.735 -10.785 1.00 97.88 128 ASN A CA 1
ATOM 988 C C . ASN A 1 128 ? 10.877 1.666 -11.166 1.00 97.88 128 ASN A C 1
ATOM 990 O O . ASN A 1 128 ? 10.671 2.819 -11.536 1.00 97.88 128 ASN A O 1
ATOM 994 N N . ALA A 1 129 ? 12.107 1.146 -11.167 1.00 96.38 129 ALA A N 1
ATOM 995 C CA . ALA A 1 129 ? 13.301 1.923 -11.524 1.00 96.38 129 ALA A CA 1
ATOM 996 C C . ALA A 1 129 ? 13.268 2.524 -12.950 1.00 96.38 129 ALA A C 1
ATOM 998 O O . ALA A 1 129 ? 13.923 3.528 -13.217 1.00 96.38 129 ALA A O 1
ATOM 999 N N . ALA A 1 130 ? 12.476 1.949 -13.864 1.00 97.06 130 ALA A N 1
ATOM 1000 C CA . ALA A 1 130 ? 12.275 2.465 -15.221 1.00 97.06 130 ALA A CA 1
ATOM 1001 C C . ALA A 1 130 ? 11.210 3.582 -15.306 1.00 97.06 130 ALA A C 1
ATOM 1003 O O . ALA A 1 130 ? 10.905 4.068 -16.395 1.00 97.06 130 ALA A O 1
ATOM 1004 N N . GLY A 1 131 ? 10.605 3.978 -14.183 1.00 97.44 131 GLY A N 1
ATOM 1005 C CA . GLY A 1 131 ? 9.561 5.000 -14.142 1.00 97.44 131 GLY A CA 1
ATOM 1006 C C . GLY A 1 131 ? 8.206 4.537 -14.665 1.00 97.44 131 GLY A C 1
ATOM 1007 O O . GLY A 1 131 ? 7.423 5.356 -15.147 1.00 97.44 131 GLY A O 1
ATOM 1008 N N . ASN A 1 132 ? 7.924 3.235 -14.626 1.00 98.31 132 ASN A N 1
ATOM 1009 C CA . ASN A 1 132 ? 6.598 2.692 -14.910 1.00 98.31 132 ASN A CA 1
ATOM 1010 C C . ASN A 1 132 ? 5.822 2.523 -13.609 1.00 98.31 132 ASN A C 1
ATOM 1012 O O . ASN A 1 132 ? 6.383 2.053 -12.619 1.00 98.31 132 ASN A O 1
ATOM 1016 N N . ILE A 1 133 ? 4.533 2.856 -13.635 1.00 98.50 133 ILE A N 1
ATOM 1017 C CA . ILE A 1 133 ? 3.625 2.585 -12.524 1.00 98.50 133 ILE A CA 1
ATOM 1018 C C . ILE A 1 133 ? 3.015 1.202 -12.713 1.00 98.50 133 ILE A C 1
ATOM 1020 O O . ILE A 1 133 ? 2.367 0.913 -13.727 1.00 98.50 133 ILE A O 1
ATOM 1024 N N . LEU A 1 134 ? 3.205 0.361 -11.710 1.00 98.69 134 LEU A N 1
ATOM 1025 C CA . LEU A 1 134 ? 2.600 -0.952 -11.588 1.00 98.69 134 LEU A CA 1
ATOM 1026 C C . LEU A 1 134 ? 1.696 -0.983 -10.360 1.00 98.69 134 LEU A C 1
ATOM 1028 O O . LEU A 1 134 ? 1.712 -0.068 -9.535 1.00 98.69 134 LEU A O 1
ATOM 1032 N N . TYR A 1 135 ? 0.924 -2.052 -10.229 1.00 98.62 135 TYR A N 1
ATOM 1033 C CA . TYR A 1 135 ? 0.162 -2.310 -9.020 1.00 98.62 135 TYR A CA 1
ATOM 1034 C C . TYR A 1 135 ? 0.183 -3.781 -8.611 1.00 98.62 135 TYR A C 1
ATOM 1036 O O . TYR A 1 135 ? 0.468 -4.685 -9.408 1.00 98.62 135 TYR A O 1
ATOM 1044 N N . ALA A 1 136 ? -0.173 -3.990 -7.348 1.00 98.69 136 ALA A N 1
ATOM 1045 C CA . ALA A 1 136 ? -0.639 -5.252 -6.812 1.00 98.69 136 ALA A CA 1
ATOM 1046 C C . ALA A 1 136 ? -2.044 -5.095 -6.207 1.00 98.69 136 ALA A C 1
ATOM 1048 O O . ALA A 1 136 ? -2.406 -3.998 -5.780 1.00 98.69 136 ALA A O 1
ATOM 1049 N N . ILE A 1 137 ? -2.827 -6.176 -6.166 1.00 98.69 137 ILE A N 1
ATOM 1050 C CA . ILE A 1 137 ? -4.123 -6.223 -5.469 1.00 98.69 137 ILE A CA 1
ATOM 1051 C C . ILE A 1 137 ? -3.990 -7.098 -4.226 1.00 98.69 137 ILE A C 1
ATOM 1053 O O . ILE A 1 137 ? -3.736 -8.300 -4.326 1.00 98.69 137 ILE A O 1
ATOM 1057 N N . VAL A 1 138 ? -4.202 -6.495 -3.062 1.00 98.75 138 VAL A N 1
ATOM 1058 C CA . VAL A 1 138 ? -4.304 -7.174 -1.770 1.00 98.75 138 VAL A CA 1
ATOM 1059 C C . VAL A 1 138 ? -5.776 -7.458 -1.482 1.00 98.75 138 VAL A C 1
ATOM 1061 O O . VAL A 1 138 ? -6.596 -6.547 -1.527 1.00 98.75 138 VAL A O 1
ATOM 1064 N N . ASN A 1 139 ? -6.112 -8.710 -1.184 1.00 98.38 139 ASN A N 1
ATOM 1065 C CA . ASN A 1 139 ? -7.415 -9.129 -0.680 1.00 98.38 139 ASN A CA 1
ATOM 1066 C C . ASN A 1 139 ? -7.330 -9.314 0.837 1.00 98.38 139 ASN A C 1
ATOM 1068 O O . ASN A 1 139 ? -6.705 -10.259 1.315 1.00 98.38 139 ASN A O 1
ATOM 1072 N N . THR A 1 140 ? -7.973 -8.430 1.592 1.00 96.56 140 THR A N 1
ATOM 1073 C CA . THR A 1 140 ? -7.939 -8.402 3.059 1.00 96.56 140 THR A CA 1
ATOM 1074 C C . THR A 1 140 ? -8.892 -9.409 3.701 1.00 96.56 140 THR A C 1
ATOM 1076 O O . THR A 1 140 ? -8.752 -9.702 4.883 1.00 96.56 140 THR A O 1
ATOM 1079 N N . ALA A 1 141 ? -9.829 -9.986 2.940 1.00 96.69 141 ALA A N 1
ATOM 1080 C CA . ALA A 1 141 ? -10.757 -11.004 3.435 1.00 96.69 141 ALA A CA 1
ATOM 1081 C C . ALA A 1 141 ? -10.191 -12.433 3.367 1.00 96.69 141 ALA A C 1
ATOM 1083 O O . ALA A 1 141 ? -10.792 -13.359 3.913 1.00 96.69 141 ALA A O 1
ATOM 1084 N N . ALA A 1 142 ? -9.052 -12.635 2.701 1.00 97.38 142 ALA A N 1
ATOM 1085 C CA . ALA A 1 142 ? -8.407 -13.939 2.632 1.00 97.38 142 ALA A CA 1
ATOM 1086 C C . ALA A 1 142 ? -7.752 -14.312 3.966 1.00 97.38 142 ALA A C 1
ATOM 1088 O O . ALA A 1 142 ? -7.122 -13.482 4.623 1.00 97.38 142 ALA A O 1
ATOM 1089 N N . GLN A 1 143 ? -7.846 -15.586 4.346 1.00 97.31 143 GLN A N 1
ATOM 1090 C CA . GLN A 1 143 ? -7.305 -16.071 5.616 1.00 97.31 143 GLN A CA 1
ATOM 1091 C C . GLN A 1 143 ? -5.795 -15.778 5.762 1.00 97.31 143 GLN A C 1
ATOM 1093 O O . GLN A 1 143 ? -5.348 -15.347 6.828 1.00 97.31 143 GLN A O 1
ATOM 1098 N N . GLY A 1 144 ? -5.030 -15.925 4.674 1.00 97.12 144 GLY A N 1
ATOM 1099 C CA . GLY A 1 144 ? -3.611 -15.573 4.622 1.00 97.12 144 GLY A CA 1
ATOM 1100 C C . GLY A 1 144 ? -2.745 -16.450 5.528 1.00 97.12 144 GLY A C 1
ATOM 1101 O O . GLY A 1 144 ? -2.948 -17.659 5.620 1.00 97.12 144 GLY A O 1
ATOM 1102 N N . ASN A 1 145 ? -1.778 -15.839 6.216 1.00 97.00 145 ASN A N 1
ATOM 1103 C CA . ASN A 1 145 ? -0.826 -16.542 7.086 1.00 97.00 145 ASN A CA 1
ATOM 1104 C C . ASN A 1 145 ? -1.412 -17.023 8.430 1.00 97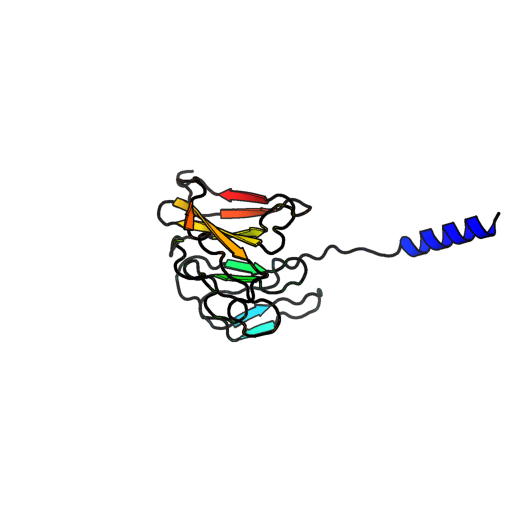.00 145 ASN A C 1
ATOM 1106 O O . ASN A 1 145 ? -0.715 -17.680 9.206 1.00 97.00 145 ASN A O 1
ATOM 1110 N N . ARG A 1 146 ? -2.669 -16.696 8.752 1.00 94.38 146 ARG A N 1
ATOM 1111 C CA . ARG A 1 146 ? -3.308 -17.142 9.999 1.00 94.38 146 ARG A CA 1
ATOM 1112 C C . ARG A 1 146 ? -3.946 -18.511 9.818 1.00 94.38 146 ARG A C 1
ATOM 1114 O O . ARG A 1 146 ? -4.676 -18.728 8.864 1.00 94.38 146 ARG A O 1
ATOM 1121 N N . VAL A 1 147 ? -3.763 -19.408 10.784 1.00 93.06 147 VAL A N 1
ATOM 1122 C CA . VAL A 1 147 ? -4.488 -20.692 10.797 1.00 93.06 147 VAL A CA 1
ATOM 1123 C C . VAL A 1 147 ? -5.969 -20.474 11.123 1.00 93.06 147 VAL A C 1
ATOM 1125 O O . VAL A 1 147 ? -6.818 -21.019 10.436 1.00 93.06 147 VAL A O 1
ATOM 1128 N N . ASP A 1 148 ? -6.256 -19.607 12.101 1.00 92.06 148 ASP A N 1
ATOM 1129 C CA . ASP A 1 148 ? -7.601 -19.267 12.579 1.00 92.06 148 ASP A CA 1
ATOM 1130 C C . ASP A 1 148 ? -7.687 -17.781 12.982 1.00 92.06 148 ASP A C 1
ATOM 1132 O O . ASP A 1 148 ? -6.670 -17.093 13.116 1.00 92.06 148 ASP A O 1
ATOM 1136 N N . GLY A 1 149 ? -8.907 -17.290 13.223 1.00 91.44 149 GLY A N 1
ATOM 1137 C CA . GLY A 1 149 ? -9.175 -15.920 13.677 1.00 91.44 149 GLY A CA 1
ATOM 1138 C C . GLY A 1 149 ? -9.456 -14.941 12.532 1.00 91.44 149 GLY A C 1
ATOM 1139 O O . GLY A 1 149 ? -9.810 -15.374 11.437 1.00 91.44 149 GLY A O 1
ATOM 1140 N N . PRO A 1 150 ? -9.347 -13.619 12.772 1.00 93.19 150 PRO A N 1
ATOM 1141 C CA . PRO A 1 150 ? -9.578 -12.619 11.733 1.00 93.19 150 PRO A CA 1
ATOM 1142 C C . PRO A 1 150 ? -8.631 -12.824 10.538 1.00 93.19 150 PRO A C 1
ATOM 1144 O O . PRO A 1 150 ? -7.453 -13.105 10.772 1.00 93.19 150 PRO A O 1
ATOM 1147 N N . PRO A 1 151 ? -9.084 -12.631 9.288 1.00 95.88 151 PRO A N 1
ATOM 1148 C CA . PRO A 1 151 ? -8.241 -12.740 8.095 1.00 95.88 151 PRO A CA 1
ATOM 1149 C C . PRO A 1 151 ? -6.953 -11.904 8.181 1.00 95.88 151 PRO A C 1
ATOM 1151 O O . PRO A 1 151 ? -6.967 -10.786 8.701 1.00 95.88 151 PRO A O 1
ATOM 1154 N N . ALA A 1 152 ? -5.825 -12.449 7.712 1.00 96.56 152 ALA A N 1
ATOM 1155 C CA . ALA A 1 152 ? -4.563 -11.704 7.583 1.00 96.56 152 ALA A CA 1
ATOM 1156 C C . ALA A 1 152 ? -4.382 -11.067 6.195 1.00 96.56 152 ALA A C 1
ATOM 1158 O O . ALA A 1 152 ? -3.567 -10.163 6.037 1.00 96.56 152 ALA A O 1
ATOM 1159 N N . GLY A 1 153 ? -5.152 -11.520 5.208 1.00 97.88 153 GLY A N 1
ATOM 1160 C CA . GLY A 1 153 ? -5.078 -11.078 3.827 1.00 97.88 153 GLY A CA 1
ATOM 1161 C C . GLY A 1 153 ? -4.036 -11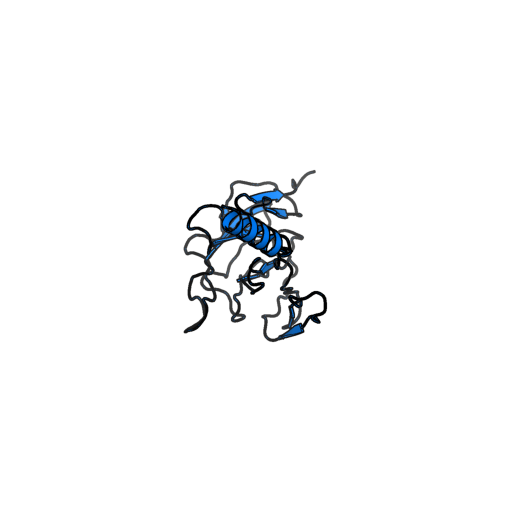.820 2.990 1.00 97.88 153 GLY A C 1
ATOM 1162 O O . GLY A 1 153 ? -3.149 -12.512 3.492 1.00 97.88 153 GLY A O 1
ATOM 1163 N N . GLU A 1 154 ? -4.159 -11.672 1.675 1.00 98.50 154 GLU A N 1
ATOM 1164 C CA . GLU A 1 154 ? -3.208 -12.180 0.687 1.00 98.50 154 GLU A CA 1
ATOM 1165 C C . GLU A 1 154 ? -3.084 -11.221 -0.497 1.00 98.50 154 GLU A C 1
ATOM 1167 O O . GLU A 1 154 ? -4.011 -10.471 -0.804 1.00 98.50 154 GLU A O 1
ATOM 1172 N N . VAL A 1 155 ? -1.974 -11.280 -1.231 1.00 98.62 155 VAL A N 1
ATOM 1173 C CA . VAL A 1 155 ? -1.943 -10.708 -2.579 1.00 98.62 155 VAL A CA 1
ATOM 1174 C C . VAL A 1 155 ? -2.658 -11.669 -3.523 1.00 98.62 155 VAL A C 1
ATOM 1176 O O . VAL A 1 155 ? -2.302 -12.848 -3.619 1.00 98.62 155 VAL A O 1
ATOM 1179 N N . SER A 1 156 ? -3.661 -11.159 -4.237 1.00 97.94 156 SER A N 1
ATOM 1180 C CA . SER A 1 156 ? -4.472 -11.953 -5.161 1.00 97.94 156 SER A CA 1
ATOM 1181 C C . SER A 1 156 ? -3.593 -12.567 -6.253 1.00 97.94 156 SER A C 1
ATOM 1183 O O . SER A 1 156 ? -2.723 -11.903 -6.832 1.00 97.94 156 SER A O 1
ATOM 1185 N N . LEU A 1 157 ? -3.808 -13.850 -6.549 1.00 96.00 157 LEU A N 1
ATOM 1186 C CA . LEU A 1 157 ? -2.994 -14.576 -7.523 1.00 96.00 157 LEU A CA 1
ATOM 1187 C C . LEU A 1 157 ? -3.032 -13.887 -8.897 1.00 96.00 157 LEU A C 1
ATOM 1189 O O . LEU A 1 157 ? -4.079 -13.439 -9.360 1.00 96.00 157 LEU A O 1
ATOM 1193 N N . GLY A 1 158 ? -1.869 -13.771 -9.541 1.00 94.88 158 GLY A N 1
ATOM 1194 C CA . GLY A 1 158 ? -1.747 -13.119 -10.849 1.00 94.88 158 GLY A CA 1
ATOM 1195 C C . GLY A 1 158 ? -2.010 -11.609 -10.841 1.00 94.88 158 GLY A C 1
ATOM 1196 O O . GLY A 1 158 ? -2.071 -11.018 -11.909 1.00 94.88 158 GLY A O 1
ATOM 1197 N N . SER A 1 159 ? -2.145 -10.983 -9.667 1.00 96.38 159 SER A N 1
ATOM 1198 C CA . SER A 1 159 ? -2.460 -9.556 -9.516 1.00 96.38 159 SER A CA 1
ATOM 1199 C C . SER A 1 159 ? -1.305 -8.792 -8.875 1.00 96.38 159 SER A C 1
ATOM 1201 O O . SER A 1 159 ? -1.522 -7.981 -7.985 1.00 96.38 159 SER A O 1
ATOM 1203 N N . LYS A 1 160 ? -0.064 -9.084 -9.278 1.00 97.38 160 LYS A N 1
ATOM 1204 C CA . LYS A 1 160 ? 1.156 -8.429 -8.787 1.00 97.38 160 LYS A CA 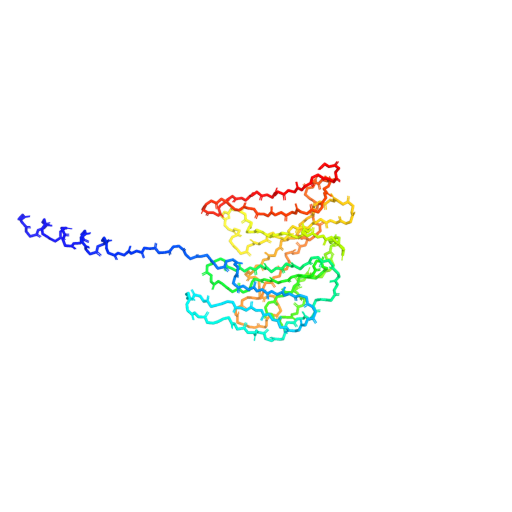1
ATOM 1205 C C . LYS A 1 160 ? 2.057 -8.054 -9.955 1.00 97.38 160 LYS A C 1
ATOM 1207 O O . LYS A 1 160 ? 2.202 -8.839 -10.887 1.00 97.38 160 LYS A O 1
ATOM 1212 N N . ASN A 1 161 ? 2.710 -6.898 -9.853 1.00 98.19 161 ASN A N 1
ATOM 1213 C CA . ASN A 1 161 ? 3.566 -6.309 -10.886 1.00 98.19 161 ASN A CA 1
ATOM 1214 C C . ASN A 1 161 ? 2.799 -6.100 -12.196 1.00 98.19 161 ASN A C 1
ATOM 1216 O O . ASN A 1 161 ? 3.332 -6.313 -13.283 1.00 98.19 161 ASN A O 1
ATOM 1220 N N . ILE A 1 162 ? 1.533 -5.691 -12.082 1.00 98.50 162 ILE A N 1
ATOM 1221 C CA . ILE A 1 162 ? 0.680 -5.455 -13.242 1.00 98.50 162 ILE A CA 1
ATOM 1222 C C . ILE A 1 162 ? 0.919 -4.031 -13.742 1.00 98.50 162 ILE A C 1
ATOM 1224 O O . ILE A 1 162 ? 0.734 -3.088 -12.970 1.00 98.50 162 ILE A O 1
ATOM 1228 N N . PRO A 1 163 ? 1.358 -3.840 -14.999 1.00 97.88 163 PRO A N 1
ATOM 1229 C CA . PRO A 1 163 ? 1.588 -2.508 -15.534 1.00 97.88 163 PRO A CA 1
ATOM 1230 C C . PRO A 1 163 ? 0.257 -1.777 -15.713 1.00 97.88 163 PRO A C 1
ATOM 1232 O O . PRO A 1 163 ? -0.685 -2.310 -16.294 1.00 97.88 163 PRO A O 1
ATOM 1235 N N . THR A 1 164 ? 0.199 -0.522 -15.272 1.00 97.44 164 THR A N 1
ATOM 1236 C CA . THR A 1 164 ? -0.961 0.354 -15.528 1.00 97.44 164 THR A CA 1
ATOM 1237 C C . THR A 1 164 ? -0.950 0.945 -16.942 1.00 97.44 164 THR A C 1
ATOM 1239 O O . THR A 1 164 ? -1.954 1.479 -17.401 1.00 97.44 164 THR A O 1
ATOM 1242 N N . GLY A 1 165 ? 0.202 0.894 -17.621 1.00 97.69 165 GLY A N 1
ATOM 1243 C CA . GLY A 1 165 ? 0.467 1.627 -18.862 1.00 97.69 165 GLY A CA 1
ATOM 1244 C C . GLY A 1 165 ? 0.972 3.059 -18.641 1.00 97.69 165 GLY A C 1
ATOM 1245 O O . GLY A 1 165 ? 1.398 3.700 -19.597 1.00 97.69 165 GLY A O 1
ATOM 1246 N N . ILE A 1 166 ? 0.989 3.555 -17.399 1.00 97.25 166 ILE A N 1
ATOM 1247 C CA . ILE A 1 166 ? 1.558 4.863 -17.061 1.00 97.25 166 ILE A CA 1
ATOM 1248 C C . ILE A 1 166 ? 3.083 4.730 -16.971 1.00 97.25 166 ILE A C 1
ATOM 1250 O O . ILE A 1 166 ? 3.615 3.969 -16.158 1.00 97.25 166 ILE A O 1
ATOM 1254 N N . THR A 1 167 ? 3.797 5.481 -17.808 1.00 97.50 167 THR A N 1
ATOM 1255 C CA . THR A 1 167 ? 5.261 5.425 -17.937 1.00 97.50 167 THR A CA 1
ATOM 1256 C C . THR A 1 167 ? 5.904 6.804 -17.797 1.00 97.50 167 THR A C 1
ATOM 1258 O O . THR A 1 167 ? 5.215 7.824 -17.747 1.00 97.50 167 THR A O 1
ATOM 1261 N N . ASN A 1 168 ? 7.240 6.854 -17.775 1.00 97.00 168 ASN A N 1
ATOM 1262 C CA . ASN A 1 168 ? 8.017 8.093 -17.677 1.00 97.00 168 ASN A CA 1
ATOM 1263 C C . ASN A 1 168 ? 7.620 8.952 -16.459 1.00 97.00 168 ASN A C 1
ATOM 1265 O O . ASN A 1 168 ? 7.422 10.159 -16.585 1.00 97.00 168 ASN A O 1
ATOM 1269 N N . ARG A 1 169 ? 7.401 8.316 -15.303 1.00 97.50 169 ARG A N 1
ATOM 1270 C CA . ARG A 1 169 ? 7.082 9.002 -14.043 1.00 97.50 169 ARG A CA 1
ATOM 1271 C C . ARG A 1 169 ? 8.326 9.171 -13.175 1.00 97.50 169 ARG A C 1
ATOM 1273 O O . ARG A 1 169 ? 9.218 8.314 -13.197 1.00 97.50 169 ARG A O 1
ATOM 1280 N N . GLY A 1 170 ? 8.371 10.265 -12.424 1.00 96.38 170 GLY A N 1
ATOM 1281 C CA . GLY A 1 170 ? 9.341 10.519 -11.363 1.00 96.38 170 GLY A CA 1
ATOM 1282 C C . GLY A 1 170 ? 8.853 10.008 -10.008 1.00 96.38 170 GLY A C 1
ATOM 1283 O O . GLY A 1 170 ? 7.856 9.288 -9.925 1.00 96.38 170 GLY A O 1
ATOM 1284 N N . ASP A 1 171 ? 9.577 10.397 -8.969 1.00 95.56 171 ASP A N 1
ATOM 1285 C CA . ASP A 1 171 ? 9.186 10.238 -7.567 1.00 95.56 171 ASP A CA 1
ATOM 1286 C C . ASP A 1 171 ? 7.993 11.157 -7.227 1.00 95.56 171 ASP A C 1
ATOM 1288 O O . ASP A 1 171 ? 7.683 12.079 -7.981 1.00 95.56 171 ASP A O 1
ATOM 1292 N N . GLY A 1 172 ? 7.296 10.913 -6.113 1.00 95.06 172 GLY A N 1
ATOM 1293 C CA . GLY A 1 172 ? 6.137 11.727 -5.715 1.00 95.06 172 GLY A CA 1
ATOM 1294 C C . GLY A 1 172 ? 4.806 11.216 -6.275 1.00 95.06 172 GLY A C 1
ATOM 1295 O O . GLY A 1 172 ? 4.169 11.849 -7.121 1.00 95.06 172 GLY A O 1
ATOM 1296 N N . MET A 1 173 ? 4.373 10.057 -5.785 1.00 97.06 173 MET A N 1
ATOM 1297 C CA . MET A 1 173 ? 3.084 9.440 -6.080 1.00 97.06 173 MET A CA 1
ATOM 1298 C C . MET A 1 173 ? 2.163 9.465 -4.858 1.00 97.06 173 MET A C 1
ATOM 1300 O O . MET A 1 173 ? 2.570 9.142 -3.745 1.00 97.06 173 MET A O 1
ATOM 1304 N N . ILE A 1 174 ? 0.890 9.797 -5.075 1.00 96.44 174 ILE A N 1
ATOM 1305 C CA . ILE A 1 174 ? -0.135 9.795 -4.027 1.00 96.44 174 ILE A CA 1
ATOM 1306 C C . ILE A 1 174 ? -1.503 9.404 -4.589 1.00 96.44 174 ILE A C 1
ATOM 1308 O O . ILE A 1 174 ? -1.899 9.855 -5.662 1.00 96.44 174 ILE A O 1
ATOM 1312 N N . ALA A 1 175 ? -2.246 8.587 -3.848 1.00 95.44 175 ALA A N 1
ATOM 1313 C CA . ALA A 1 175 ? -3.649 8.306 -4.105 1.00 95.44 175 ALA A CA 1
ATOM 1314 C C . ALA A 1 175 ? -4.542 9.222 -3.256 1.00 95.44 175 ALA A C 1
ATOM 1316 O O . ALA A 1 175 ? -4.315 9.401 -2.058 1.00 95.44 175 ALA A O 1
ATOM 1317 N N . ILE A 1 176 ? -5.572 9.794 -3.875 1.00 93.81 176 ILE A N 1
ATOM 1318 C CA . ILE A 1 176 ? -6.555 10.672 -3.234 1.00 93.81 176 ILE A CA 1
ATOM 1319 C C . ILE A 1 176 ? -7.944 10.100 -3.502 1.00 93.81 176 ILE A C 1
ATOM 1321 O O . ILE A 1 176 ? -8.293 9.847 -4.651 1.00 93.81 176 ILE A O 1
ATOM 1325 N N . GLY A 1 177 ? -8.735 9.891 -2.451 1.00 91.31 177 GLY A N 1
ATOM 1326 C CA . GLY A 1 177 ? -10.119 9.429 -2.565 1.00 91.31 177 GLY A CA 1
ATOM 1327 C C . GLY A 1 177 ? -11.125 10.569 -2.701 1.00 91.31 177 GLY A C 1
ATOM 1328 O O . GLY A 1 177 ? -10.883 11.690 -2.247 1.00 91.31 177 GLY A O 1
ATOM 1329 N N . SER A 1 178 ? -12.280 10.268 -3.289 1.00 91.00 178 SER A N 1
ATOM 1330 C CA . SER A 1 178 ? -13.465 11.120 -3.240 1.00 91.00 178 SER A CA 1
ATOM 1331 C C . SER A 1 178 ? -13.975 11.252 -1.806 1.00 91.00 178 SER A C 1
ATOM 1333 O O . SER A 1 178 ? -13.602 10.498 -0.905 1.00 91.00 178 SER A O 1
ATOM 1335 N N . ARG A 1 179 ? -14.866 12.220 -1.575 1.00 84.56 179 ARG A N 1
ATOM 1336 C CA . ARG A 1 179 ? -15.447 12.465 -0.246 1.00 84.56 179 ARG A CA 1
ATOM 1337 C C . ARG A 1 179 ? -16.164 11.235 0.327 1.00 84.56 179 ARG A C 1
ATOM 1339 O O . ARG A 1 179 ? -16.185 11.060 1.540 1.00 84.56 179 ARG A O 1
ATOM 1346 N N . ASP A 1 180 ? -16.783 10.441 -0.535 1.00 83.56 180 ASP A N 1
ATOM 1347 C CA . ASP A 1 180 ? -17.524 9.219 -0.219 1.00 83.56 180 ASP A CA 1
ATOM 1348 C C . ASP A 1 180 ? -16.704 7.935 -0.419 1.00 83.56 180 ASP A C 1
ATOM 1350 O O . ASP A 1 180 ? -17.231 6.850 -0.194 1.00 83.56 180 ASP A O 1
ATOM 1354 N N . LEU A 1 181 ? -15.420 8.052 -0.786 1.00 82.19 181 LEU A N 1
ATOM 1355 C CA . LEU A 1 181 ? -14.492 6.934 -0.996 1.00 82.19 181 LEU A CA 1
ATOM 1356 C C . LEU A 1 181 ? -14.957 5.915 -2.052 1.00 82.19 181 LEU A C 1
ATOM 1358 O O . LEU A 1 181 ? -14.559 4.751 -2.011 1.00 82.19 181 LEU A O 1
ATOM 1362 N N . THR A 1 182 ? -15.782 6.336 -3.010 1.00 87.19 182 THR A N 1
ATOM 1363 C CA . THR A 1 182 ? -16.210 5.493 -4.137 1.00 87.19 182 THR A CA 1
ATOM 1364 C C . THR A 1 182 ? -15.337 5.671 -5.374 1.00 87.19 182 THR A C 1
ATOM 1366 O O . THR A 1 182 ? -15.326 4.803 -6.244 1.00 87.19 182 THR A O 1
ATOM 1369 N N . GLU A 1 183 ? -14.606 6.782 -5.462 1.00 92.12 183 GLU A N 1
ATOM 1370 C CA . GLU A 1 183 ? -13.683 7.096 -6.550 1.00 92.12 183 GLU A CA 1
ATOM 1371 C C . GLU A 1 183 ? -12.311 7.462 -5.986 1.00 92.12 183 GLU A C 1
ATOM 1373 O O . GLU A 1 183 ? -12.195 7.990 -4.879 1.00 92.12 183 GLU A O 1
ATOM 1378 N N . PHE A 1 184 ? -11.260 7.189 -6.756 1.00 94.31 184 PHE A N 1
ATOM 1379 C CA . PHE A 1 184 ? -9.885 7.474 -6.364 1.00 94.31 184 PHE A CA 1
ATOM 1380 C C . PHE A 1 184 ? -9.092 7.988 -7.561 1.00 94.31 184 PHE A C 1
ATOM 1382 O O . PHE A 1 184 ? -9.230 7.488 -8.678 1.00 94.31 184 PHE A O 1
ATOM 1389 N N . TRP A 1 185 ? -8.224 8.962 -7.311 1.00 96.38 185 TRP A N 1
ATOM 1390 C CA . TRP A 1 185 ? -7.273 9.498 -8.274 1.00 96.38 185 TRP A CA 1
ATOM 1391 C C . TRP A 1 185 ? -5.861 9.157 -7.828 1.00 96.38 185 TRP A C 1
ATOM 1393 O O . TRP A 1 185 ? -5.489 9.413 -6.684 1.00 96.38 185 TRP A O 1
ATOM 1403 N N . LEU A 1 186 ? -5.065 8.620 -8.747 1.00 96.94 186 LEU A N 1
ATOM 1404 C CA . LEU A 1 186 ? -3.630 8.462 -8.561 1.00 96.94 186 LEU A CA 1
ATOM 1405 C C . LEU A 1 186 ? -2.924 9.654 -9.207 1.00 96.94 186 LEU A C 1
ATOM 1407 O O . LEU A 1 186 ? -3.006 9.849 -10.419 1.00 96.94 186 LEU A O 1
ATOM 1411 N N . LEU A 1 187 ? -2.250 10.459 -8.395 1.00 97.44 187 LEU A N 1
ATOM 1412 C CA . LEU A 1 187 ? -1.437 11.580 -8.844 1.00 97.44 187 LEU A CA 1
ATOM 1413 C C . LEU A 1 187 ? 0.023 11.132 -8.874 1.00 97.44 187 LEU A C 1
ATOM 1415 O O . LEU A 1 187 ? 0.513 10.518 -7.928 1.00 97.44 187 LEU A O 1
ATOM 1419 N N . THR A 1 188 ? 0.712 11.448 -9.967 1.00 96.38 188 THR A N 1
ATOM 1420 C CA . THR A 1 188 ? 2.116 11.082 -10.198 1.00 96.38 188 THR A CA 1
ATOM 1421 C C . THR A 1 188 ? 2.849 12.232 -10.869 1.00 96.38 188 THR A C 1
ATOM 1423 O O . THR A 1 188 ? 2.273 12.869 -11.757 1.00 96.38 188 THR A O 1
ATOM 1426 N N . GLN A 1 189 ? 4.120 12.435 -10.536 1.00 94.62 189 GLN A N 1
ATOM 1427 C CA . GLN A 1 189 ? 4.960 13.421 -11.211 1.00 94.62 189 GLN A CA 1
ATOM 1428 C C . GLN A 1 189 ? 5.535 12.884 -12.532 1.00 94.62 189 GLN A C 1
ATOM 1430 O O . GLN A 1 189 ? 5.862 11.701 -12.657 1.00 94.62 189 GLN A O 1
ATOM 1435 N N . ASP A 1 190 ? 5.656 13.747 -13.542 1.00 94.56 190 ASP A N 1
ATOM 1436 C CA . ASP A 1 190 ? 6.444 13.439 -14.738 1.00 94.56 190 ASP A CA 1
ATOM 1437 C C . ASP A 1 190 ? 7.931 13.337 -14.379 1.00 94.56 190 ASP A C 1
ATOM 1439 O O . ASP A 1 190 ? 8.418 14.071 -13.527 1.00 94.56 190 ASP A O 1
ATOM 1443 N N . ALA A 1 191 ? 8.671 12.427 -15.011 1.00 93.38 191 ALA A N 1
ATOM 1444 C CA . ALA A 1 191 ? 10.098 12.286 -14.728 1.00 93.38 191 ALA A CA 1
ATOM 1445 C C . ALA A 1 191 ? 10.925 13.518 -15.147 1.00 93.38 191 ALA A C 1
ATOM 1447 O O . ALA A 1 191 ? 12.036 13.695 -14.652 1.00 93.38 191 ALA A O 1
ATOM 1448 N N . ASN A 1 192 ? 10.410 14.341 -16.068 1.00 90.19 192 ASN A N 1
ATOM 1449 C CA . ASN A 1 192 ? 11.191 15.377 -16.745 1.00 90.19 192 ASN A CA 1
ATOM 1450 C C . ASN A 1 192 ? 10.772 16.821 -16.416 1.00 90.19 192 ASN A C 1
ATOM 1452 O O . ASN A 1 192 ? 11.383 17.747 -16.953 1.00 90.19 192 ASN A O 1
ATOM 1456 N N . THR A 1 193 ? 9.736 17.033 -15.598 1.00 73.62 193 THR A N 1
ATOM 1457 C CA . THR A 1 193 ? 9.193 18.368 -15.268 1.00 73.62 193 THR A CA 1
ATOM 1458 C C . THR A 1 193 ? 8.753 18.449 -13.817 1.00 73.62 193 THR A C 1
ATOM 1460 O O . THR A 1 193 ? 9.050 19.478 -13.180 1.00 73.62 193 THR A O 1
#

pLDDT: mean 91.64, std 9.77, range [58.53, 98.75]

Sequence (193 aa):
MYAKRLTFLLVTVLFNTFTLTAQNYTQHNWYFTGNDQALIFGKSPEAPPILHQGKVPLNNIGEKLTATDPTTGDLLFYSDGVNIYDGTNQVMVNGGGITSDPTGIQVLSTSPVPGVGNEPLQYMFYRNAAGNILYAIVNTAAQGNRVDGPPAGEVSLGSKNIPTGITNRGDGMIAIGSRDLTEFWLLTQDANT

Foldseek 3Di:
DVVVVVVVVVVVVVVPPDDDDDFFLQVQWADDADFQWIWGDDSDPPGHIDTDGGADHLHFQEDKDWGADGVPNDTLWIDSQAFIAWPVNDGWAVGGGRQADSNFYQFWEKAQDADDPSRQWMWIWGAHPQAFIFIWIKRSQDQTPPPDDHRRIHTDPPRGRHTPPDGQFGGDWYKDADPVRNDIDIDTHHNPD

Radius of gyration: 20.59 Å; chains: 1; bounding box: 72×39×44 Å

Secondary structure (DSSP, 8-state):
-HHHHHHHHHHHHHHTT--------TTSEE--SSSSEEEE--SSTTPPPEEEE-PPP--SSS--EEEE-TTT--EEEEE-SSEEE-TTSSEEEEEE-----TT-SS-EEEEEPPSTT-TTEEEEEEE-TTS-EEEEEEETTS-TT-SSSS---EEPTT-SSEE-S--SEEEEEEEEE-TTSS-EEEEEEETT-